Protein AF-A0A8C0AU86-F1 (afdb_monomer)

Mean predicted aligned error: 14.46 Å

Structure (mmCIF, N/CA/C/O backbone):
data_AF-A0A8C0AU86-F1
#
_entry.id   AF-A0A8C0AU86-F1
#
loop_
_atom_site.group_PDB
_atom_site.id
_atom_site.type_symbol
_atom_site.label_atom_id
_atom_site.label_alt_id
_atom_site.label_comp_id
_atom_site.label_asym_id
_atom_site.label_entity_id
_atom_site.label_seq_id
_atom_site.pdbx_PDB_ins_code
_atom_site.Cartn_x
_atom_site.Cartn_y
_atom_site.Cartn_z
_atom_site.occupancy
_atom_site.B_iso_or_equiv
_atom_site.auth_seq_id
_atom_site.auth_comp_id
_atom_site.auth_asym_id
_atom_site.auth_atom_id
_atom_site.pdbx_PDB_model_num
ATOM 1 N N . ARG A 1 1 ? -9.080 44.295 -63.501 1.00 40.88 1 ARG A N 1
ATOM 2 C CA . ARG A 1 1 ? -8.240 43.723 -64.581 1.00 40.88 1 ARG A CA 1
ATOM 3 C C . ARG A 1 1 ? -8.481 42.219 -64.608 1.00 40.88 1 ARG A C 1
ATOM 5 O O . ARG A 1 1 ? -8.099 41.546 -63.663 1.00 40.88 1 ARG A O 1
ATOM 12 N N . ARG A 1 2 ? -9.218 41.733 -65.611 1.00 37.41 2 ARG A N 1
ATOM 13 C CA . ARG A 1 2 ? -9.408 40.299 -65.886 1.00 37.41 2 ARG A CA 1
ATOM 14 C C . ARG A 1 2 ? -8.155 39.73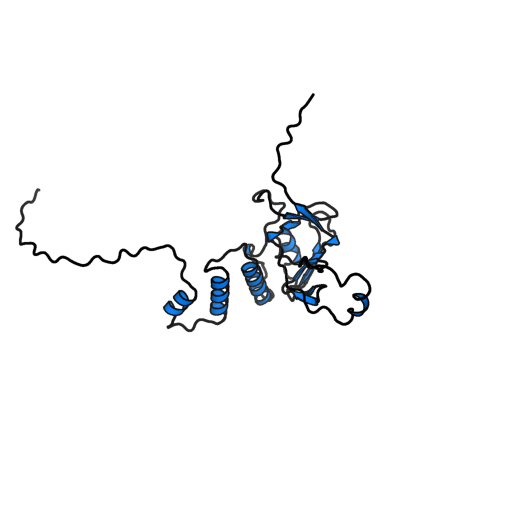9 -66.565 1.00 37.41 2 ARG A C 1
ATOM 16 O O . ARG A 1 2 ? -7.510 40.493 -67.292 1.00 37.41 2 ARG A O 1
ATOM 23 N N . PRO A 1 3 ? -7.901 38.432 -66.431 1.00 32.06 3 PRO A N 1
ATOM 24 C CA . PRO A 1 3 ? -7.335 37.704 -67.556 1.00 32.06 3 PRO A CA 1
ATOM 25 C C . PRO A 1 3 ? -8.075 36.390 -67.857 1.00 32.06 3 PRO A C 1
ATOM 27 O O . PRO A 1 3 ? -8.419 35.613 -66.973 1.00 32.06 3 PRO A O 1
ATOM 30 N N . ALA A 1 4 ? -8.266 36.161 -69.150 1.00 29.03 4 ALA A N 1
ATOM 31 C CA . ALA A 1 4 ? -8.291 34.873 -69.846 1.00 29.03 4 ALA A CA 1
ATOM 32 C C . ALA A 1 4 ? -7.534 35.112 -71.182 1.00 29.03 4 ALA A C 1
ATOM 34 O O . ALA A 1 4 ? -7.427 36.290 -71.547 1.00 29.03 4 ALA A O 1
ATOM 35 N N . PRO A 1 5 ? -7.040 34.107 -71.946 1.00 38.75 5 PRO A N 1
ATOM 36 C CA . PRO A 1 5 ? -7.279 32.661 -71.869 1.00 38.75 5 PRO A CA 1
ATOM 37 C C . PRO A 1 5 ? -6.002 31.773 -71.982 1.00 38.75 5 PRO A C 1
ATOM 39 O O . PRO A 1 5 ? -4.872 32.248 -72.030 1.00 38.75 5 PRO A O 1
ATOM 42 N N . VAL A 1 6 ? -6.233 30.456 -71.997 1.00 37.38 6 VAL A N 1
ATOM 43 C CA . VAL A 1 6 ? -5.303 29.308 -72.124 1.00 37.38 6 VAL A CA 1
ATOM 44 C C . VAL A 1 6 ? -4.705 29.187 -73.553 1.00 37.38 6 VAL A C 1
ATOM 46 O O . VAL A 1 6 ? -5.237 29.808 -74.473 1.00 37.38 6 VAL A O 1
ATOM 49 N N . PRO A 1 7 ? -3.689 28.323 -73.794 1.00 39.16 7 PRO A N 1
ATOM 50 C CA . PRO A 1 7 ? -4.046 27.039 -74.418 1.00 39.16 7 PRO A CA 1
ATOM 51 C C . PRO A 1 7 ? -3.309 25.789 -73.882 1.00 39.16 7 PRO A C 1
ATOM 53 O O . PRO A 1 7 ? -2.088 25.699 -73.825 1.00 39.16 7 PRO A O 1
ATOM 56 N N . ASN A 1 8 ? -4.142 24.823 -73.496 1.00 30.33 8 ASN A N 1
ATOM 57 C CA . ASN A 1 8 ? -4.150 23.391 -73.795 1.00 30.33 8 ASN A CA 1
ATOM 58 C C . ASN A 1 8 ? -2.906 22.756 -74.461 1.00 30.33 8 ASN A C 1
ATOM 60 O O . ASN A 1 8 ? -2.572 23.099 -75.593 1.00 30.33 8 ASN A O 1
ATOM 64 N N . ARG A 1 9 ? -2.366 21.692 -73.842 1.00 33.56 9 ARG A N 1
ATOM 65 C CA . ARG A 1 9 ? -1.933 20.471 -74.551 1.00 33.56 9 ARG A CA 1
ATOM 66 C C . ARG A 1 9 ? -2.029 19.230 -73.650 1.00 33.56 9 ARG A C 1
ATOM 68 O O . ARG A 1 9 ? -1.169 18.965 -72.823 1.00 33.56 9 ARG A O 1
ATOM 75 N N . ASN A 1 10 ? -3.117 18.503 -73.890 1.00 30.09 10 ASN A N 1
ATOM 76 C CA . ASN A 1 10 ? -3.290 17.050 -73.929 1.00 30.09 10 ASN A CA 1
ATOM 77 C C . ASN A 1 10 ? -2.832 16.165 -72.760 1.00 30.09 10 ASN A C 1
ATOM 79 O O . ASN A 1 10 ? -1.660 15.860 -72.555 1.00 30.09 10 ASN A O 1
ATOM 83 N N . CYS A 1 11 ? -3.862 15.587 -72.139 1.00 30.64 11 CYS A N 1
ATOM 84 C CA . CYS A 1 11 ? -3.853 14.288 -71.488 1.00 30.64 11 CYS A CA 1
ATOM 85 C C . CYS A 1 11 ? -3.322 13.182 -72.416 1.00 30.64 11 CYS A C 1
ATOM 87 O O . CYS A 1 11 ? -3.859 12.979 -73.502 1.00 30.64 11 CYS A O 1
ATOM 89 N N . HIS A 1 12 ? -2.403 12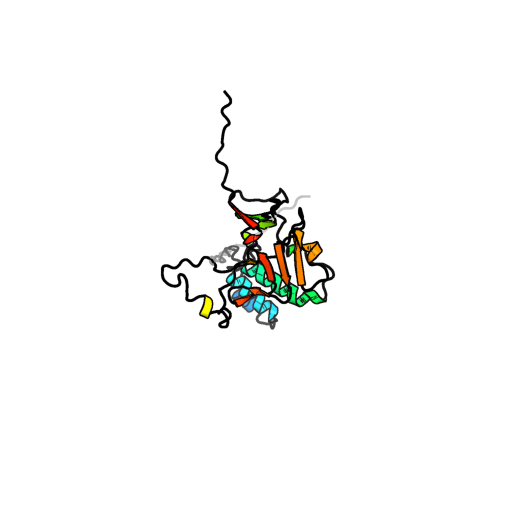.363 -71.904 1.00 31.00 12 HIS A N 1
ATOM 90 C CA . HIS A 1 12 ? -2.420 10.930 -72.176 1.00 31.00 12 HIS A CA 1
ATOM 91 C C . HIS A 1 12 ? -2.406 10.153 -70.858 1.00 31.00 12 HIS A C 1
ATOM 93 O O . HIS A 1 12 ? -1.468 10.184 -70.067 1.00 31.00 12 HIS A O 1
ATOM 99 N N . SER A 1 13 ? -3.524 9.468 -70.664 1.00 37.62 13 SER A N 1
ATOM 100 C CA . SER A 1 13 ? -3.800 8.369 -69.752 1.00 37.62 13 SER A CA 1
ATOM 101 C C . SER A 1 13 ? -2.620 7.424 -69.503 1.00 37.62 13 SER A C 1
ATOM 103 O O . SER A 1 13 ? -2.156 6.757 -70.429 1.00 37.62 13 SER A O 1
ATOM 105 N N . ARG A 1 14 ? -2.265 7.218 -68.229 1.00 32.59 14 ARG A N 1
ATOM 106 C CA . ARG A 1 14 ? -1.827 5.901 -67.743 1.00 32.59 14 ARG A CA 1
ATOM 107 C C . ARG A 1 14 ? -2.516 5.568 -66.423 1.00 32.59 14 ARG A C 1
ATOM 109 O O . ARG A 1 14 ? -2.269 6.164 -65.382 1.00 32.59 14 ARG A O 1
ATOM 116 N N . HIS A 1 15 ? -3.426 4.609 -66.534 1.00 36.56 15 HIS A N 1
ATOM 117 C CA . HIS A 1 15 ? -4.039 3.864 -65.447 1.00 36.56 15 HIS A CA 1
ATOM 118 C C . HIS A 1 15 ? -3.001 3.045 -64.661 1.00 36.56 15 HIS A C 1
ATOM 120 O O . HIS A 1 15 ? -2.018 2.581 -65.235 1.00 36.56 15 HIS A O 1
ATOM 126 N N . ARG A 1 16 ? -3.375 2.739 -63.406 1.00 35.75 16 ARG A N 1
ATOM 127 C CA . ARG A 1 16 ? -2.763 1.802 -62.437 1.00 35.75 16 ARG A CA 1
ATOM 128 C C . ARG A 1 16 ? -1.510 2.380 -61.761 1.00 35.75 16 ARG A C 1
ATOM 130 O O . ARG A 1 16 ? -0.557 2.742 -62.421 1.00 35.75 16 ARG A O 1
ATOM 137 N N . GLN A 1 17 ? -1.416 2.481 -60.441 1.00 33.88 17 GLN A N 1
ATOM 138 C CA . GLN A 1 17 ? -1.892 1.570 -59.404 1.00 33.88 17 GLN A CA 1
ATOM 139 C C . GLN A 1 17 ? -2.309 2.380 -58.169 1.00 33.88 17 GLN A C 1
ATOM 141 O O . GLN A 1 17 ? -1.696 3.396 -57.843 1.00 33.88 17 GLN A O 1
ATOM 146 N N . GLY A 1 18 ? -3.373 1.939 -57.497 1.00 30.47 18 GLY A N 1
ATOM 147 C CA . GLY A 1 18 ? -3.795 2.523 -56.232 1.00 30.47 18 GLY A CA 1
ATOM 148 C C . GLY A 1 18 ? -2.649 2.468 -55.228 1.00 30.47 18 GLY A C 1
ATOM 149 O O . GLY A 1 18 ? -2.123 1.394 -54.943 1.00 30.47 18 GLY A O 1
ATOM 150 N N . ARG A 1 19 ? -2.270 3.627 -54.681 1.00 29.55 19 ARG A N 1
ATOM 151 C CA . ARG A 1 19 ? -1.489 3.670 -53.444 1.00 29.55 19 ARG A CA 1
ATOM 152 C C . ARG A 1 19 ? -2.246 2.837 -52.407 1.00 29.55 19 ARG A C 1
ATOM 154 O O . ARG A 1 19 ? -3.456 3.053 -52.266 1.00 29.55 19 ARG A O 1
ATOM 161 N N . PRO A 1 20 ? -1.593 1.917 -51.678 1.00 33.94 20 PRO A N 1
ATOM 162 C CA . PRO A 1 20 ? -2.244 1.289 -50.549 1.00 33.94 20 PRO A CA 1
ATOM 163 C C . PRO A 1 20 ? -2.614 2.424 -49.602 1.00 33.94 20 PRO A C 1
ATOM 165 O O . PRO A 1 20 ? -1.768 3.181 -49.125 1.00 33.94 20 PRO A O 1
ATOM 168 N N . ARG A 1 21 ? -3.918 2.606 -49.415 1.00 33.88 21 ARG A N 1
ATOM 169 C CA . ARG A 1 21 ? -4.465 3.488 -48.399 1.00 33.88 21 ARG A CA 1
ATOM 170 C C . ARG A 1 21 ? -3.940 2.909 -47.091 1.00 33.88 21 ARG A C 1
ATOM 172 O O . ARG A 1 21 ? -4.436 1.871 -46.659 1.00 33.88 21 ARG A O 1
ATOM 179 N N . CYS A 1 22 ? -2.894 3.507 -46.518 1.00 33.09 22 CYS A N 1
ATOM 180 C CA . CYS A 1 22 ? -2.415 3.139 -45.196 1.00 33.09 22 CYS A CA 1
ATOM 181 C C . CYS A 1 22 ? -3.605 3.307 -44.253 1.00 33.09 22 CYS A C 1
ATOM 183 O O . CYS A 1 22 ? -3.948 4.428 -43.865 1.00 33.09 22 CYS A O 1
ATOM 185 N N . ARG A 1 23 ? -4.276 2.195 -43.931 1.00 37.97 23 ARG A N 1
ATOM 186 C CA . ARG A 1 23 ? -5.098 2.092 -42.735 1.00 37.97 23 ARG A CA 1
ATOM 187 C C . ARG A 1 23 ? -4.116 2.327 -41.600 1.00 37.97 23 ARG A C 1
ATOM 189 O O . ARG A 1 23 ? -3.464 1.396 -41.145 1.00 37.97 23 ARG A O 1
ATOM 196 N N . HIS A 1 24 ? -3.984 3.579 -41.183 1.00 41.59 24 HIS A N 1
ATOM 197 C CA . HIS A 1 24 ? -3.455 3.909 -39.874 1.00 41.59 24 HIS A CA 1
ATOM 198 C C . HIS A 1 24 ? -4.503 3.404 -38.882 1.00 41.59 24 HIS A C 1
ATOM 200 O O . HIS A 1 24 ? -5.331 4.154 -38.376 1.00 41.59 24 HIS A O 1
ATOM 206 N N . GLY A 1 25 ? -4.542 2.085 -38.687 1.00 43.53 25 GLY A N 1
ATOM 207 C CA . GLY A 1 25 ? -5.008 1.563 -37.423 1.00 43.53 25 GLY A CA 1
ATOM 208 C C . GLY A 1 25 ? -4.079 2.170 -36.385 1.00 43.53 25 GLY A C 1
ATOM 209 O O . GLY A 1 25 ? -2.861 2.109 -36.551 1.00 43.53 25 GLY A O 1
ATOM 210 N N . ASN A 1 26 ? -4.642 2.795 -35.356 1.00 53.91 26 ASN A N 1
ATOM 211 C CA . ASN A 1 26 ? -3.910 3.259 -34.177 1.00 53.91 26 ASN A CA 1
ATOM 212 C C . ASN A 1 26 ? -3.386 2.057 -33.365 1.00 53.91 26 ASN A C 1
ATOM 214 O O . ASN A 1 26 ? -3.637 1.925 -32.170 1.00 53.91 26 ASN A O 1
ATOM 218 N N . THR A 1 27 ? -2.703 1.126 -34.023 1.00 65.50 27 THR A N 1
ATOM 219 C CA . THR A 1 27 ? -2.001 0.018 -33.396 1.00 65.50 27 THR A CA 1
ATOM 220 C C . THR A 1 27 ? -0.756 0.600 -32.764 1.00 65.50 27 THR A C 1
ATOM 222 O O . THR A 1 27 ? 0.133 1.103 -33.452 1.00 65.50 27 THR A O 1
ATOM 225 N N . ARG A 1 28 ? -0.732 0.581 -31.432 1.00 80.88 28 ARG A N 1
ATOM 226 C CA . ARG A 1 28 ? 0.443 0.969 -30.659 1.00 80.88 28 ARG A CA 1
ATOM 227 C C . ARG A 1 28 ? 1.625 0.093 -31.107 1.00 80.88 28 ARG A C 1
ATOM 229 O O . ARG A 1 28 ? 1.426 -1.109 -31.299 1.00 80.88 28 ARG A O 1
ATOM 236 N N . PRO A 1 29 ? 2.814 0.672 -31.337 1.00 81.75 29 PRO A N 1
ATOM 237 C CA . PRO A 1 29 ? 3.949 -0.079 -31.858 1.00 81.75 29 PRO A CA 1
ATOM 238 C C . PRO A 1 29 ? 4.389 -1.138 -30.844 1.00 81.75 29 PRO A C 1
ATOM 240 O O . PRO A 1 29 ? 4.446 -0.862 -29.650 1.00 81.75 29 PRO A O 1
ATOM 243 N N . SER A 1 30 ? 4.706 -2.346 -31.310 1.00 85.25 30 SER A N 1
ATOM 244 C CA . SER A 1 30 ? 5.250 -3.396 -30.446 1.00 85.25 30 SER A CA 1
ATOM 245 C C . SER A 1 30 ? 6.685 -3.078 -30.017 1.00 85.25 30 SER A C 1
ATOM 247 O O . SER A 1 30 ? 7.389 -2.316 -30.686 1.00 85.25 30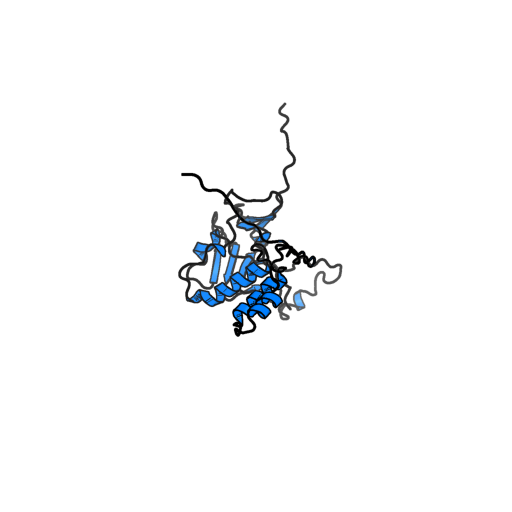 SER A O 1
ATOM 249 N N . ALA A 1 31 ? 7.158 -3.703 -28.935 1.00 81.38 31 ALA A N 1
ATOM 250 C CA . ALA A 1 31 ? 8.546 -3.564 -28.489 1.00 81.38 31 ALA A CA 1
ATOM 251 C C . ALA A 1 31 ? 9.551 -3.899 -29.608 1.00 81.38 31 ALA A C 1
ATOM 253 O O . ALA A 1 31 ? 10.520 -3.169 -29.809 1.00 81.38 31 ALA A O 1
ATOM 254 N N . ALA A 1 32 ? 9.272 -4.940 -30.400 1.00 80.94 32 ALA A N 1
ATOM 255 C CA . ALA A 1 32 ? 10.090 -5.323 -31.548 1.00 80.94 32 ALA A CA 1
ATOM 256 C C . ALA A 1 32 ? 10.117 -4.249 -32.650 1.00 80.94 32 ALA A C 1
ATOM 258 O O . ALA A 1 32 ? 11.169 -3.998 -33.231 1.00 80.94 32 ALA A O 1
ATOM 259 N N . ALA A 1 33 ? 8.990 -3.576 -32.913 1.00 81.94 33 ALA A N 1
ATOM 260 C CA . ALA A 1 33 ? 8.937 -2.481 -33.881 1.00 81.94 33 ALA A CA 1
ATOM 261 C C . ALA A 1 33 ? 9.748 -1.261 -33.410 1.00 81.94 33 ALA A C 1
ATOM 263 O O . ALA A 1 33 ? 10.447 -0.641 -34.210 1.00 81.94 33 ALA A O 1
ATOM 264 N N . ILE A 1 34 ? 9.700 -0.951 -32.110 1.00 81.12 34 ILE A N 1
ATOM 265 C CA . ILE A 1 34 ? 10.483 0.137 -31.505 1.00 81.12 34 ILE A CA 1
ATOM 266 C C . ILE A 1 34 ? 11.982 -0.176 -31.583 1.00 81.12 34 ILE A C 1
ATOM 268 O O . ILE A 1 34 ? 12.761 0.668 -32.018 1.00 81.12 34 ILE A O 1
ATOM 272 N N . LEU A 1 35 ? 12.388 -1.397 -31.218 1.00 80.50 35 LEU A N 1
ATOM 273 C CA . LEU A 1 35 ? 13.785 -1.835 -31.308 1.00 80.50 35 LEU A CA 1
ATOM 274 C C . LEU A 1 35 ? 14.284 -1.892 -32.754 1.00 80.50 35 LEU A C 1
ATOM 276 O O . LEU A 1 35 ? 15.411 -1.492 -33.016 1.00 80.50 35 LEU A O 1
ATOM 280 N N . GLY A 1 36 ? 13.446 -2.332 -33.696 1.00 79.38 36 GLY A N 1
ATOM 281 C CA . GLY A 1 36 ? 13.776 -2.348 -35.121 1.00 79.38 36 GLY A CA 1
ATOM 282 C C . GLY A 1 36 ? 13.997 -0.946 -35.693 1.00 79.38 36 GLY A C 1
ATOM 283 O O . GLY A 1 36 ? 14.940 -0.733 -36.449 1.00 79.38 36 GLY A O 1
ATOM 284 N N . ALA A 1 37 ? 13.186 0.035 -35.283 1.00 78.50 37 ALA A N 1
ATOM 285 C CA . ALA A 1 37 ? 13.392 1.439 -35.648 1.00 78.50 37 ALA A CA 1
ATOM 286 C C . ALA A 1 37 ? 14.644 2.042 -34.985 1.00 78.50 37 ALA A C 1
ATOM 288 O O . ALA A 1 37 ? 15.301 2.905 -35.563 1.00 78.50 37 ALA A O 1
ATOM 289 N N . ALA A 1 38 ? 14.993 1.563 -33.790 1.00 72.56 38 ALA A N 1
ATOM 290 C CA . ALA A 1 38 ? 16.179 1.963 -33.045 1.00 72.56 38 ALA A CA 1
ATOM 291 C C . ALA A 1 38 ? 17.399 1.060 -33.306 1.00 72.56 38 ALA A C 1
ATOM 293 O O . ALA A 1 38 ? 18.359 1.142 -32.552 1.00 72.56 38 ALA A O 1
ATOM 294 N N . ALA A 1 39 ? 17.408 0.228 -34.357 1.00 66.31 39 ALA A N 1
ATOM 295 C CA . ALA A 1 39 ? 18.449 -0.785 -34.589 1.00 66.31 39 ALA A CA 1
ATOM 296 C C . ALA A 1 39 ? 19.878 -0.215 -34.712 1.00 66.31 39 ALA A C 1
ATOM 298 O O . ALA A 1 39 ? 20.854 -0.934 -34.517 1.00 66.31 39 ALA A O 1
ATOM 299 N N . VAL A 1 40 ? 20.000 1.080 -35.013 1.00 64.25 40 VAL A N 1
ATOM 300 C CA . VAL A 1 40 ? 21.278 1.805 -35.118 1.00 64.25 40 VAL A CA 1
ATOM 301 C C . VAL A 1 40 ? 21.743 2.365 -33.758 1.00 64.25 40 VAL A C 1
ATOM 303 O O . VAL A 1 40 ? 22.888 2.779 -33.610 1.00 64.25 40 VAL A O 1
ATOM 306 N N . LEU A 1 41 ? 20.876 2.365 -32.742 1.00 69.94 41 LEU A N 1
ATOM 307 C CA . LEU A 1 41 ? 21.144 2.871 -31.400 1.00 69.94 41 LEU A CA 1
ATOM 308 C C . LEU A 1 41 ? 21.214 1.697 -30.421 1.00 69.94 41 LEU A C 1
ATOM 310 O O . LEU A 1 41 ? 20.241 0.974 -30.219 1.00 69.94 41 LEU A O 1
ATOM 314 N N . ALA A 1 42 ? 22.364 1.517 -29.773 1.00 77.75 42 ALA A N 1
ATOM 315 C CA . ALA A 1 42 ? 22.503 0.545 -28.697 1.00 77.75 42 ALA A CA 1
ATOM 316 C C . ALA A 1 42 ? 21.607 0.957 -27.517 1.00 77.75 42 ALA A C 1
ATOM 318 O O . ALA A 1 42 ? 21.939 1.833 -26.719 1.00 77.75 42 ALA A O 1
ATOM 319 N N . VAL A 1 43 ? 20.429 0.344 -27.436 1.00 83.31 43 VAL A N 1
ATOM 320 C CA . VAL A 1 43 ? 19.437 0.626 -26.402 1.00 83.31 43 VAL A CA 1
ATOM 321 C C . VAL A 1 43 ? 19.990 0.242 -25.032 1.00 83.31 43 VAL A C 1
ATOM 323 O O . VAL A 1 43 ? 20.380 -0.908 -24.817 1.00 83.31 43 VAL A O 1
ATOM 326 N N . ASN A 1 44 ? 19.981 1.189 -24.088 1.00 86.12 44 ASN A N 1
ATOM 327 C CA . ASN A 1 44 ? 20.472 0.944 -22.734 1.00 86.12 44 ASN A CA 1
ATOM 328 C C . ASN A 1 44 ? 19.644 -0.150 -22.013 1.00 86.12 44 ASN A C 1
ATOM 330 O O . ASN A 1 44 ? 18.441 -0.279 -22.269 1.00 86.12 44 ASN A O 1
ATOM 334 N N . PRO A 1 45 ? 20.244 -0.924 -21.087 1.00 84.56 45 PRO A N 1
ATOM 335 C CA . PRO A 1 45 ? 19.561 -2.033 -20.411 1.00 84.56 45 PRO A CA 1
ATOM 336 C C . PRO A 1 45 ? 18.267 -1.634 -19.686 1.00 84.56 45 PRO A C 1
ATOM 338 O O . PRO A 1 45 ? 17.304 -2.401 -19.679 1.00 84.56 45 PRO A O 1
ATOM 341 N N . GLY A 1 46 ? 18.212 -0.421 -19.122 1.00 83.88 46 GLY A N 1
ATOM 342 C CA . GLY A 1 46 ? 17.017 0.100 -18.454 1.00 83.88 46 GLY A CA 1
ATOM 343 C C . GLY A 1 46 ? 15.835 0.239 -19.414 1.00 83.88 46 GLY A C 1
ATOM 344 O O . GLY A 1 46 ? 14.732 -0.219 -19.117 1.00 83.88 46 GLY A O 1
ATOM 345 N N . PHE A 1 47 ? 16.077 0.784 -20.606 1.00 86.12 47 PHE A N 1
ATOM 346 C CA . PHE A 1 47 ? 15.060 0.905 -21.648 1.00 86.12 47 PHE A CA 1
ATOM 347 C C . PHE A 1 47 ? 14.636 -0.462 -22.204 1.00 86.12 47 PHE A C 1
ATOM 349 O O . PHE A 1 47 ? 13.453 -0.682 -22.453 1.00 86.12 47 PHE A O 1
ATOM 356 N N . GLN A 1 48 ? 15.552 -1.430 -22.320 1.00 84.44 48 GLN A N 1
ATOM 357 C CA . GLN A 1 48 ? 15.177 -2.809 -22.670 1.00 84.44 48 GLN A CA 1
ATOM 358 C C . GLN A 1 48 ? 14.234 -3.424 -21.622 1.00 84.44 48 GLN A C 1
ATOM 360 O O . GLN A 1 48 ? 13.261 -4.090 -21.977 1.00 84.44 48 GLN A O 1
ATOM 365 N N . GLY A 1 49 ? 14.486 -3.179 -20.332 1.00 84.31 49 GLY A N 1
ATOM 366 C CA . GLY A 1 49 ? 13.589 -3.584 -19.247 1.00 84.31 49 GLY A CA 1
ATOM 367 C C . GLY A 1 49 ? 12.207 -2.929 -19.351 1.00 84.31 49 GLY A C 1
ATOM 368 O O . GLY A 1 49 ? 11.189 -3.611 -19.229 1.00 84.31 49 GLY A O 1
ATOM 369 N N . GLN A 1 50 ? 12.165 -1.629 -19.657 1.00 88.94 50 GLN A N 1
ATOM 370 C CA . GLN A 1 50 ? 10.917 -0.892 -19.886 1.00 88.94 50 GLN A CA 1
ATOM 371 C C . GLN A 1 50 ? 10.109 -1.467 -21.055 1.00 88.94 50 GLN A C 1
ATOM 373 O O . GLN A 1 50 ? 8.894 -1.610 -20.941 1.00 88.94 50 GLN A O 1
ATOM 378 N N . LEU A 1 51 ? 10.766 -1.848 -22.153 1.00 88.75 51 LEU A N 1
ATOM 379 C CA . LEU A 1 51 ? 10.101 -2.453 -23.308 1.00 88.75 51 LEU A CA 1
ATOM 380 C C . LEU A 1 51 ? 9.500 -3.826 -22.992 1.00 88.75 51 LEU A C 1
ATOM 382 O O . LEU A 1 51 ? 8.371 -4.091 -23.397 1.00 88.75 51 LEU A O 1
ATOM 386 N N . LYS A 1 52 ? 10.200 -4.668 -22.220 1.00 87.50 52 LYS A N 1
ATOM 387 C CA . LYS A 1 52 ? 9.651 -5.955 -21.752 1.00 87.50 52 LYS A CA 1
ATOM 388 C C . LYS A 1 52 ? 8.405 -5.753 -20.890 1.00 87.50 52 LYS A C 1
ATOM 390 O O . LYS A 1 52 ? 7.422 -6.470 -21.047 1.00 87.50 52 LYS A O 1
ATOM 395 N N . LEU A 1 53 ? 8.427 -4.759 -19.999 1.00 86.56 53 LEU A N 1
ATOM 396 C CA . LEU A 1 53 ? 7.267 -4.408 -19.180 1.00 86.56 53 LEU A CA 1
ATOM 397 C C . LEU A 1 53 ? 6.104 -3.892 -20.042 1.00 86.56 53 LEU A C 1
ATOM 399 O O . LEU A 1 53 ? 4.961 -4.290 -19.838 1.00 86.56 53 LEU A O 1
ATOM 403 N N . TYR A 1 54 ? 6.391 -3.031 -21.018 1.00 87.38 54 TYR A N 1
ATOM 404 C CA . TYR A 1 54 ? 5.405 -2.499 -21.959 1.00 87.38 54 TYR A CA 1
ATOM 405 C C . TYR A 1 54 ? 4.746 -3.600 -22.800 1.00 87.38 54 TYR A C 1
ATOM 407 O O . TYR A 1 54 ? 3.527 -3.603 -22.973 1.00 87.38 54 TYR A O 1
ATOM 415 N N . GLU A 1 55 ? 5.530 -4.566 -23.276 1.00 88.50 55 GLU A N 1
ATOM 416 C CA . GLU A 1 55 ? 5.032 -5.738 -23.995 1.00 88.50 55 GLU A CA 1
ATOM 417 C C . GLU A 1 55 ? 4.171 -6.634 -23.095 1.00 88.50 55 GLU A C 1
ATOM 419 O O . GLU A 1 55 ? 3.062 -6.997 -23.484 1.00 88.50 55 GLU A O 1
ATOM 424 N N . ALA A 1 56 ? 4.611 -6.898 -21.859 1.00 85.94 56 ALA A N 1
ATOM 425 C CA . ALA A 1 56 ? 3.845 -7.667 -20.874 1.00 85.94 56 ALA A CA 1
ATOM 426 C C . ALA A 1 56 ? 2.492 -7.021 -20.514 1.00 85.94 56 ALA A C 1
ATOM 428 O O . ALA A 1 56 ? 1.561 -7.717 -20.116 1.00 85.94 56 ALA A O 1
ATOM 429 N N . MET A 1 57 ? 2.364 -5.701 -20.678 1.00 87.06 57 MET A N 1
ATOM 430 C CA . MET A 1 57 ? 1.112 -4.956 -20.500 1.00 87.06 57 MET A CA 1
ATOM 431 C C . MET A 1 57 ? 0.301 -4.798 -21.799 1.00 87.06 57 MET A C 1
ATOM 433 O O . MET A 1 57 ? -0.629 -3.996 -21.856 1.00 87.06 57 MET A O 1
ATOM 437 N N . GLY A 1 58 ? 0.635 -5.541 -22.859 1.00 86.19 58 GLY A N 1
ATOM 438 C CA . GLY A 1 58 ? -0.105 -5.514 -24.122 1.00 86.19 58 GLY A CA 1
ATOM 439 C C . GLY A 1 58 ? 0.166 -4.264 -24.960 1.00 86.19 58 GLY A C 1
ATOM 440 O O . GLY A 1 58 ? -0.741 -3.737 -25.602 1.00 86.19 58 GLY A O 1
ATOM 441 N N . CYS A 1 59 ? 1.407 -3.767 -24.944 1.00 87.00 59 CYS A N 1
ATOM 442 C CA . CYS A 1 59 ? 1.815 -2.538 -25.633 1.00 87.00 59 CYS A CA 1
ATOM 443 C C . CYS A 1 59 ? 1.007 -1.311 -25.166 1.00 87.00 59 CYS A C 1
ATOM 445 O O . CYS A 1 59 ? 0.637 -0.413 -25.931 1.00 87.00 59 CYS A O 1
ATOM 447 N N . ALA A 1 60 ? 0.724 -1.261 -23.868 1.00 86.00 60 ALA A N 1
ATOM 448 C CA . ALA A 1 60 ? 0.017 -0.181 -23.207 1.00 86.00 60 ALA A CA 1
ATOM 449 C C . ALA A 1 60 ? 0.632 0.076 -21.834 1.00 86.00 60 ALA A C 1
ATOM 451 O O . ALA A 1 60 ? 1.012 -0.859 -21.145 1.00 86.00 60 ALA A O 1
ATOM 452 N N . VAL A 1 61 ? 0.712 1.340 -21.419 1.00 85.94 61 VAL A N 1
ATOM 453 C CA . VAL A 1 61 ? 1.058 1.671 -20.033 1.00 85.94 61 VAL A CA 1
ATOM 454 C C . VAL A 1 61 ? -0.240 1.878 -19.273 1.00 85.94 61 VAL A C 1
ATOM 456 O O . VAL A 1 61 ? -0.893 2.908 -19.423 1.00 85.94 61 VAL A O 1
ATOM 459 N N . ASP A 1 62 ? -0.627 0.866 -18.506 1.00 83.62 62 ASP A N 1
ATOM 460 C CA . ASP A 1 62 ? -1.751 0.936 -17.580 1.00 83.62 62 ASP A CA 1
ATOM 461 C C . ASP A 1 62 ? -1.227 1.241 -16.172 1.00 83.62 62 ASP A C 1
ATOM 463 O O . ASP A 1 62 ? -0.516 0.435 -15.570 1.00 83.62 62 ASP A O 1
ATOM 467 N N . SER A 1 63 ? -1.583 2.412 -15.642 1.00 82.44 63 SER A N 1
ATOM 468 C CA . SER A 1 63 ? -1.182 2.842 -14.300 1.00 82.44 63 SER A CA 1
ATOM 469 C C . SER A 1 63 ? -1.849 2.035 -13.184 1.00 82.44 63 SER A C 1
ATOM 471 O O . SER A 1 63 ? -1.334 1.995 -12.067 1.00 82.44 63 SER A O 1
ATOM 473 N N . SER A 1 64 ? -2.965 1.360 -13.471 1.00 83.81 64 SER A N 1
ATOM 474 C CA . SER A 1 64 ? -3.655 0.500 -12.509 1.00 83.81 64 SER A CA 1
ATOM 475 C C . SER A 1 64 ? -3.023 -0.893 -12.394 1.00 83.81 64 SER A C 1
ATOM 477 O O . SER A 1 64 ? -3.231 -1.583 -11.393 1.00 83.81 64 SER A O 1
ATOM 479 N N . SER A 1 65 ? -2.186 -1.280 -13.364 1.00 87.31 65 SER A N 1
ATOM 480 C CA . SER A 1 65 ? -1.534 -2.586 -13.409 1.00 87.31 65 SER A CA 1
ATOM 481 C C . SER A 1 65 ? -0.570 -2.795 -12.242 1.00 87.31 65 SER A C 1
ATOM 483 O O . SER A 1 65 ? 0.357 -2.015 -12.005 1.00 87.31 65 SER A O 1
ATOM 485 N N . ALA A 1 66 ? -0.713 -3.932 -11.560 1.00 87.06 66 ALA A N 1
ATOM 486 C CA . ALA A 1 66 ? 0.190 -4.331 -10.486 1.00 87.06 66 ALA A CA 1
ATOM 487 C C . ALA A 1 66 ? 1.648 -4.494 -10.963 1.00 87.06 66 ALA A C 1
ATOM 489 O O . ALA A 1 66 ? 2.574 -4.345 -10.166 1.00 87.06 66 ALA A O 1
ATOM 490 N N . PHE A 1 67 ? 1.884 -4.804 -12.245 1.00 85.62 67 PHE A N 1
ATOM 491 C CA . PHE A 1 67 ? 3.240 -4.874 -12.802 1.00 85.62 67 PHE A CA 1
ATOM 492 C C . PHE A 1 67 ? 3.885 -3.488 -12.875 1.00 85.62 67 PHE A C 1
ATOM 494 O O . PHE A 1 67 ? 5.021 -3.316 -12.434 1.00 85.62 67 PHE A O 1
ATOM 501 N N . TYR A 1 68 ? 3.140 -2.492 -13.361 1.00 88.31 68 TYR A N 1
ATOM 502 C CA . TYR A 1 68 ? 3.626 -1.120 -13.469 1.00 88.31 68 TYR A CA 1
ATOM 503 C C . TYR A 1 68 ? 3.877 -0.488 -12.099 1.00 88.31 68 TYR A C 1
ATOM 505 O O . TYR A 1 68 ? 4.922 0.128 -11.889 1.00 88.31 68 TYR A O 1
ATOM 513 N N . LYS A 1 69 ? 2.969 -0.708 -11.140 1.00 91.06 69 LYS A N 1
ATOM 514 C CA . LYS A 1 69 ? 3.126 -0.249 -9.752 1.00 91.06 69 LYS A CA 1
ATOM 515 C C . LYS A 1 69 ? 4.407 -0.782 -9.119 1.00 91.06 69 LYS A C 1
ATOM 517 O O . LYS A 1 69 ? 5.209 -0.003 -8.613 1.00 91.06 69 LYS A O 1
ATOM 522 N N . ARG A 1 70 ? 4.651 -2.097 -9.212 1.00 88.94 70 ARG A N 1
ATOM 523 C CA . ARG A 1 70 ? 5.890 -2.711 -8.699 1.00 88.94 70 ARG A CA 1
ATOM 524 C C . ARG A 1 70 ? 7.133 -2.127 -9.365 1.00 88.94 70 ARG A C 1
ATOM 526 O O . ARG A 1 70 ? 8.067 -1.762 -8.662 1.00 88.94 70 ARG A O 1
ATOM 533 N N . TYR A 1 71 ? 7.123 -1.991 -10.691 1.00 88.06 71 TYR A N 1
ATOM 534 C CA . TYR A 1 71 ? 8.237 -1.396 -11.430 1.00 88.06 71 TYR A CA 1
ATOM 535 C C . TYR A 1 71 ? 8.535 0.038 -10.971 1.00 88.06 71 TYR A C 1
ATOM 537 O O . TYR A 1 71 ? 9.677 0.370 -10.665 1.00 88.06 71 TYR A O 1
ATOM 545 N N . ARG A 1 72 ? 7.507 0.888 -10.871 1.00 88.44 72 ARG A N 1
ATOM 546 C CA . ARG A 1 72 ? 7.659 2.278 -10.421 1.00 88.44 72 ARG A CA 1
ATOM 547 C C . ARG A 1 72 ? 8.191 2.368 -8.997 1.00 88.44 72 ARG A C 1
ATOM 549 O O . ARG A 1 72 ? 9.047 3.206 -8.741 1.00 88.44 72 ARG A O 1
ATOM 556 N N . LEU A 1 73 ? 7.721 1.505 -8.100 1.00 88.12 73 LEU A N 1
ATOM 557 C CA . LEU A 1 73 ? 8.210 1.449 -6.724 1.00 88.12 73 LEU A CA 1
ATOM 558 C C . LEU A 1 73 ? 9.669 0.999 -6.644 1.00 88.12 73 LEU A C 1
ATOM 560 O O . LEU A 1 73 ? 10.449 1.611 -5.922 1.00 88.12 73 LEU A O 1
ATOM 564 N N . GLN A 1 74 ? 10.059 -0.005 -7.429 1.00 86.12 74 GLN A N 1
ATOM 565 C CA . GLN A 1 74 ? 11.448 -0.453 -7.503 1.00 86.12 74 GLN A CA 1
ATOM 566 C C . GLN A 1 74 ? 12.380 0.664 -7.995 1.00 86.12 74 GLN A C 1
ATOM 568 O O . GLN A 1 74 ? 13.403 0.932 -7.370 1.00 86.12 74 GLN A O 1
ATOM 573 N N . MET A 1 75 ? 11.988 1.370 -9.060 1.00 82.38 75 MET A N 1
ATOM 574 C CA . MET A 1 75 ? 12.749 2.508 -9.588 1.00 82.38 75 MET A CA 1
ATOM 575 C C . MET A 1 75 ? 12.938 3.632 -8.557 1.00 82.38 75 MET A C 1
ATOM 577 O O . MET A 1 75 ? 13.919 4.370 -8.625 1.00 82.38 75 MET A O 1
ATOM 581 N N . LEU A 1 76 ? 12.003 3.798 -7.616 1.00 79.94 76 LEU A N 1
ATOM 582 C CA . LEU A 1 76 ? 12.141 4.778 -6.537 1.00 79.94 76 LEU A CA 1
ATOM 583 C C . LEU A 1 76 ? 13.088 4.303 -5.455 1.00 79.94 76 LEU A C 1
ATOM 585 O O . LEU A 1 76 ? 13.895 5.105 -5.013 1.00 79.94 76 LEU A O 1
ATOM 589 N N . THR A 1 77 ? 13.024 3.031 -5.056 1.00 80.75 77 THR A N 1
ATOM 590 C CA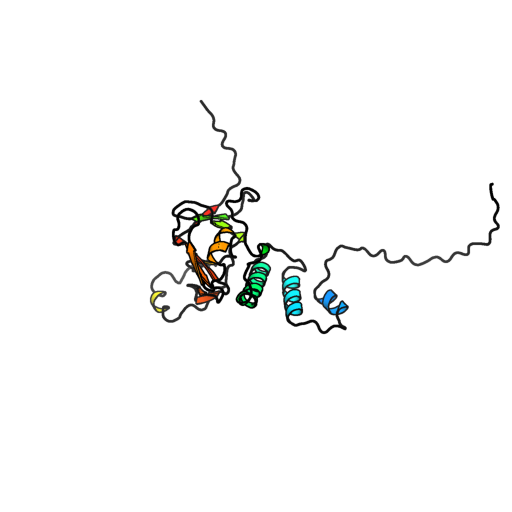 . THR A 1 77 ? 13.966 2.463 -4.083 1.00 80.75 77 THR A CA 1
ATOM 591 C C . THR A 1 77 ? 15.417 2.689 -4.517 1.00 80.75 77 THR A C 1
ATOM 593 O O . THR A 1 77 ? 16.256 3.023 -3.686 1.00 80.75 77 THR A O 1
ATOM 596 N N . GLU A 1 78 ? 15.706 2.568 -5.815 1.00 76.88 78 GLU A N 1
ATOM 597 C CA . GLU A 1 78 ? 17.044 2.796 -6.378 1.00 76.88 78 GLU A CA 1
ATOM 598 C C . GLU A 1 78 ? 17.482 4.273 -6.326 1.00 76.88 78 GLU A C 1
ATOM 600 O O . GLU A 1 78 ? 18.666 4.554 -6.171 1.00 76.88 78 GLU A O 1
ATOM 605 N N . ARG A 1 79 ? 16.536 5.218 -6.409 1.00 72.19 79 ARG A N 1
ATOM 606 C CA . ARG A 1 79 ? 16.784 6.677 -6.405 1.00 72.19 79 ARG A CA 1
ATOM 607 C C . ARG A 1 79 ? 16.577 7.337 -5.039 1.00 72.19 79 ARG A C 1
ATOM 609 O O . ARG A 1 79 ? 16.882 8.513 -4.866 1.00 72.19 79 ARG A O 1
ATOM 616 N N . TYR A 1 80 ? 16.057 6.591 -4.070 1.00 68.25 80 TYR A N 1
ATOM 617 C CA . TYR A 1 80 ? 15.664 7.083 -2.754 1.00 68.25 80 TYR A CA 1
ATOM 618 C C . TYR A 1 80 ? 16.766 7.788 -1.944 1.00 68.25 80 TYR A C 1
ATOM 620 O O . TYR A 1 80 ? 16.422 8.736 -1.242 1.00 68.25 80 TYR A O 1
ATOM 628 N N . PRO A 1 81 ? 18.069 7.431 -2.040 1.00 60.66 81 PRO A N 1
ATOM 629 C CA . PRO A 1 81 ? 19.117 8.152 -1.311 1.00 60.66 81 PRO A CA 1
ATOM 630 C C . PRO A 1 81 ? 19.194 9.653 -1.644 1.00 60.66 81 PRO A C 1
ATOM 632 O O . PRO A 1 81 ? 19.774 10.413 -0.876 1.00 60.66 81 PRO A O 1
ATOM 635 N N . GLU A 1 82 ? 18.616 10.078 -2.771 1.00 59.81 82 GLU A N 1
ATOM 636 C CA . GLU A 1 82 ? 18.700 11.443 -3.302 1.00 59.81 82 GLU A CA 1
ATOM 637 C C . GLU A 1 82 ? 17.388 12.238 -3.158 1.00 59.81 82 GLU A C 1
ATOM 639 O O . GLU A 1 82 ? 17.353 13.438 -3.435 1.00 59.81 82 GLU A O 1
ATOM 644 N N . LEU A 1 83 ? 16.288 11.595 -2.749 1.00 57.25 83 LEU A N 1
ATOM 645 C CA . LEU A 1 83 ? 14.957 12.204 -2.773 1.00 57.25 83 LEU A CA 1
ATOM 646 C C . LEU A 1 83 ? 14.661 12.947 -1.461 1.00 57.25 83 LEU A C 1
ATOM 648 O O . LEU A 1 83 ? 14.289 12.345 -0.457 1.00 57.25 83 LEU A O 1
ATOM 652 N N . GLN A 1 84 ? 14.771 14.281 -1.499 1.00 63.53 84 GLN A N 1
ATOM 653 C CA . GLN A 1 84 ? 14.158 15.170 -0.495 1.00 63.53 84 GLN A CA 1
ATOM 654 C C . GLN A 1 84 ? 12.623 15.214 -0.623 1.00 63.53 84 GLN A C 1
ATOM 656 O O . GLN A 1 84 ? 11.948 15.621 0.318 1.00 63.53 84 GLN A O 1
ATOM 661 N N . ASP A 1 85 ? 12.084 14.785 -1.771 1.00 70.75 85 ASP A N 1
ATOM 662 C CA . ASP A 1 85 ? 10.658 14.801 -2.096 1.00 70.75 85 ASP A CA 1
ATOM 663 C C . ASP A 1 85 ? 10.248 13.524 -2.852 1.00 70.75 85 ASP A C 1
ATOM 665 O O . ASP A 1 85 ? 10.993 13.024 -3.701 1.00 70.75 85 ASP A O 1
ATOM 669 N N . LEU A 1 86 ? 9.074 12.971 -2.540 1.00 74.12 86 LEU A N 1
ATOM 670 C CA . LEU A 1 86 ? 8.545 11.752 -3.160 1.00 74.12 86 LEU A CA 1
ATOM 671 C C . LEU A 1 86 ? 7.538 12.138 -4.256 1.00 74.12 86 LEU A C 1
ATOM 673 O O . LEU A 1 86 ? 6.532 12.770 -3.946 1.00 74.12 86 LEU A O 1
ATOM 677 N N . PRO A 1 87 ? 7.729 11.727 -5.528 1.00 79.50 87 PRO A N 1
ATOM 678 C CA . PRO A 1 87 ? 6.820 12.128 -6.599 1.00 79.50 87 PRO A CA 1
ATOM 679 C C . PRO A 1 87 ? 5.378 11.698 -6.308 1.00 79.50 87 PRO A C 1
ATOM 681 O O . PRO A 1 87 ? 5.104 10.519 -6.061 1.00 79.50 87 PRO A O 1
ATOM 684 N N . ARG A 1 88 ? 4.437 12.646 -6.370 1.00 78.25 88 ARG A N 1
ATOM 685 C CA . ARG A 1 88 ? 3.034 12.429 -5.984 1.00 78.25 88 ARG A CA 1
ATOM 686 C C . ARG A 1 88 ? 2.355 11.318 -6.789 1.00 78.25 88 ARG A C 1
ATOM 688 O O . ARG A 1 88 ? 1.450 10.658 -6.285 1.00 78.25 88 ARG A O 1
ATOM 695 N N . GLU A 1 89 ? 2.802 11.080 -8.021 1.00 77.69 89 GLU A N 1
ATOM 696 C CA . GLU A 1 89 ? 2.258 10.074 -8.945 1.00 77.69 89 GLU A CA 1
ATOM 697 C C . GLU A 1 89 ? 2.539 8.632 -8.504 1.00 77.69 89 GLU A C 1
ATOM 699 O O . GLU A 1 89 ? 2.003 7.68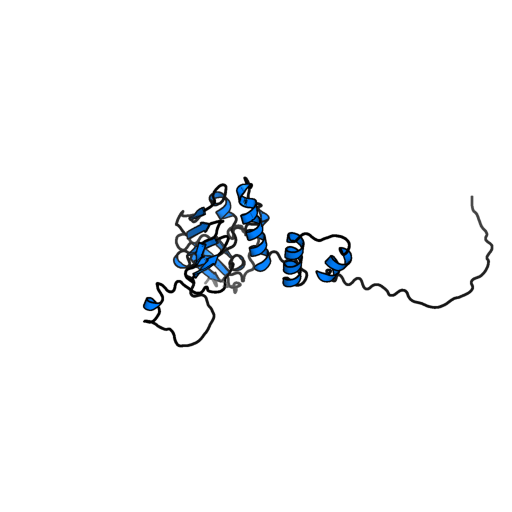7 -9.080 1.00 77.69 89 GLU A O 1
ATOM 704 N N . VAL A 1 90 ? 3.410 8.451 -7.513 1.00 82.75 90 VAL A N 1
ATOM 705 C CA . VAL A 1 90 ? 3.731 7.151 -6.917 1.00 82.75 90 VAL A CA 1
ATOM 706 C C . VAL A 1 90 ? 2.649 6.720 -5.939 1.00 82.75 90 VAL A C 1
ATOM 708 O O . VAL A 1 90 ? 2.424 5.525 -5.747 1.00 82.75 90 VAL A O 1
ATOM 711 N N . PHE A 1 91 ? 1.994 7.689 -5.305 1.00 88.00 91 PHE A N 1
ATOM 712 C CA . PHE A 1 91 ? 1.054 7.413 -4.243 1.00 88.00 91 PHE A CA 1
ATOM 713 C C . PHE A 1 91 ? -0.327 7.088 -4.795 1.00 88.00 91 PHE A C 1
ATOM 715 O O . PHE A 1 91 ? -0.899 7.834 -5.594 1.00 88.00 91 PHE A O 1
ATOM 722 N N . ALA A 1 92 ? -0.925 6.027 -4.263 1.00 91.19 92 ALA A N 1
ATOM 723 C CA . ALA A 1 92 ? -2.356 5.829 -4.386 1.00 91.19 92 ALA A CA 1
ATOM 724 C C . ALA A 1 92 ? -3.116 6.982 -3.723 1.00 91.19 92 ALA A C 1
ATOM 726 O O . ALA A 1 92 ? -2.731 7.498 -2.669 1.00 91.19 92 ALA A O 1
ATOM 727 N N . VAL A 1 93 ? -4.245 7.349 -4.324 1.00 90.44 93 VAL A N 1
ATOM 728 C CA . VAL A 1 93 ? -5.135 8.387 -3.797 1.00 90.44 93 VAL A CA 1
ATOM 729 C C . VAL A 1 93 ? -5.694 7.965 -2.438 1.00 90.44 93 VAL A C 1
ATOM 731 O O . VAL A 1 93 ? -6.141 6.826 -2.275 1.00 90.44 93 VAL A O 1
ATOM 734 N N . ASP A 1 94 ? -5.721 8.889 -1.471 1.00 92.25 94 ASP A N 1
ATOM 735 C CA . ASP A 1 94 ? -6.386 8.640 -0.189 1.00 92.25 94 ASP A CA 1
ATOM 736 C C . ASP A 1 94 ? -7.889 8.368 -0.429 1.00 92.25 94 ASP A C 1
ATOM 738 O O . ASP A 1 94 ? -8.589 9.239 -0.956 1.00 92.25 94 ASP A O 1
ATOM 742 N N . PRO A 1 95 ? -8.429 7.198 -0.032 1.00 90.31 95 PRO A N 1
ATOM 743 C CA . PRO A 1 95 ? -9.833 6.860 -0.266 1.00 90.31 95 PRO A CA 1
ATOM 744 C C . PRO A 1 95 ? -10.840 7.761 0.460 1.00 90.31 95 PRO A C 1
ATOM 746 O O . PRO A 1 95 ? -12.031 7.680 0.182 1.00 90.31 95 PRO A O 1
ATOM 749 N N . THR A 1 96 ? -10.400 8.586 1.412 1.00 88.44 96 THR A N 1
ATOM 750 C CA . THR A 1 96 ? -11.248 9.607 2.042 1.00 88.44 96 THR A CA 1
ATOM 751 C C . THR A 1 96 ? -11.451 10.843 1.168 1.00 88.44 96 THR A C 1
ATOM 753 O O . THR A 1 96 ? -12.343 11.639 1.455 1.00 88.44 96 THR A O 1
ATOM 756 N N . ASN A 1 97 ? -10.677 11.000 0.090 1.00 82.81 97 ASN A N 1
ATOM 757 C CA . ASN A 1 97 ? -10.902 12.038 -0.904 1.00 82.81 97 ASN A CA 1
ATOM 758 C C . ASN A 1 97 ? -12.107 11.651 -1.787 1.00 82.81 97 ASN A C 1
ATOM 760 O O . ASN A 1 97 ? -12.121 10.596 -2.421 1.00 82.81 97 ASN A O 1
ATOM 764 N N . ILE A 1 98 ? -13.141 12.497 -1.785 1.00 59.16 98 ILE A N 1
ATOM 765 C CA . ILE A 1 98 ? -14.525 12.187 -2.201 1.00 59.16 98 ILE A CA 1
ATOM 766 C C . ILE A 1 98 ? -14.667 11.883 -3.710 1.00 59.16 98 ILE A C 1
ATOM 768 O O . ILE A 1 98 ? -15.693 11.376 -4.153 1.00 59.16 98 ILE A O 1
ATOM 772 N N . CYS A 1 99 ? -13.647 12.145 -4.526 1.00 54.91 99 CYS A N 1
ATOM 773 C CA . CYS A 1 99 ? -13.873 12.350 -5.953 1.00 54.91 99 CYS A CA 1
ATOM 774 C C . CYS A 1 99 ? -14.001 11.096 -6.837 1.00 54.91 99 CYS A C 1
ATOM 776 O O . CYS A 1 99 ? -14.449 11.247 -7.968 1.00 54.91 99 CYS A O 1
ATOM 778 N N . GLN A 1 100 ? -13.596 9.882 -6.435 1.00 54.81 100 GLN A N 1
ATOM 779 C CA . GLN A 1 100 ? -13.427 8.797 -7.428 1.00 54.81 100 GLN A CA 1
ATOM 780 C C . GLN A 1 100 ? -13.512 7.381 -6.840 1.00 54.81 100 GLN A C 1
ATOM 782 O O . GLN A 1 100 ? -12.510 6.663 -6.830 1.00 54.81 100 GLN A O 1
ATOM 787 N N . THR A 1 101 ? -14.670 6.945 -6.338 1.00 56.91 101 THR A N 1
ATOM 788 C CA . THR A 1 101 ? -14.843 5.519 -5.993 1.00 56.91 101 THR A CA 1
ATOM 789 C C . THR A 1 101 ? -15.871 4.871 -6.913 1.00 56.91 101 THR A C 1
ATOM 791 O O . THR A 1 101 ? -17.039 5.260 -6.884 1.00 56.91 101 THR A O 1
ATOM 794 N N . PRO A 1 102 ? -15.473 3.909 -7.764 1.00 62.72 102 PRO A N 1
ATOM 795 C CA . PRO A 1 102 ? -16.448 3.054 -8.413 1.00 62.72 102 PRO A CA 1
ATOM 796 C C . PRO A 1 102 ? -17.177 2.251 -7.329 1.00 62.72 102 PRO A C 1
ATOM 798 O O . PRO A 1 102 ? -16.562 1.748 -6.388 1.00 62.72 102 PRO A O 1
ATOM 801 N N . ASN A 1 103 ? -18.498 2.137 -7.467 1.00 61.75 103 ASN A N 1
ATOM 802 C CA . ASN A 1 103 ? -19.420 1.609 -6.451 1.00 61.75 103 ASN A CA 1
ATOM 803 C C . ASN A 1 103 ? -19.196 0.120 -6.096 1.00 61.75 103 ASN A C 1
ATOM 805 O O . ASN A 1 103 ? -19.920 -0.442 -5.285 1.00 61.75 103 ASN A O 1
ATOM 809 N N . THR A 1 104 ? -18.212 -0.525 -6.721 1.00 70.12 104 THR A N 1
ATOM 810 C CA . THR A 1 104 ? -17.871 -1.946 -6.598 1.00 70.12 104 THR A CA 1
ATOM 811 C C . THR A 1 104 ? -16.476 -2.184 -6.017 1.00 70.12 104 THR A C 1
ATOM 813 O O . THR A 1 104 ? -16.057 -3.333 -5.882 1.00 70.12 104 THR A O 1
ATOM 816 N N . GLU A 1 105 ? -15.719 -1.130 -5.694 1.00 81.88 105 GLU A N 1
ATOM 817 C CA . GLU A 1 105 ? -14.355 -1.285 -5.190 1.00 81.88 105 GLU A CA 1
ATOM 818 C C . GLU A 1 105 ? -14.341 -1.723 -3.717 1.00 81.88 105 GLU A C 1
ATOM 820 O O . GLU A 1 105 ? -15.089 -1.216 -2.871 1.00 81.88 105 GLU A O 1
ATOM 825 N N . VAL A 1 106 ? -13.462 -2.680 -3.410 1.00 90.19 106 VAL A N 1
ATOM 826 C CA . VAL A 1 106 ? -13.196 -3.137 -2.043 1.00 90.19 106 VAL A CA 1
ATOM 827 C C . VAL A 1 106 ? -12.368 -2.080 -1.312 1.00 90.19 106 VAL A C 1
ATOM 829 O O . VAL A 1 106 ? -11.315 -1.660 -1.796 1.00 90.19 106 VAL A O 1
ATOM 832 N N . LEU A 1 107 ? -12.827 -1.665 -0.131 1.00 93.00 107 LEU A N 1
ATOM 833 C CA . LEU A 1 107 ? -12.168 -0.673 0.715 1.00 93.00 107 LEU A CA 1
ATOM 834 C C . LEU A 1 107 ? -11.680 -1.297 2.017 1.00 93.00 107 LEU A C 1
ATOM 836 O O . LEU A 1 107 ? -12.408 -2.040 2.670 1.00 93.00 107 LEU A O 1
ATOM 840 N N . TYR A 1 108 ? -10.486 -0.904 2.450 1.00 95.69 108 TYR A N 1
ATOM 841 C CA . TYR A 1 108 ? -9.918 -1.323 3.726 1.00 95.69 108 TYR A CA 1
ATOM 842 C C . TYR A 1 108 ? -9.960 -0.171 4.718 1.00 95.69 108 TYR A C 1
ATOM 844 O O . TYR A 1 108 ? -9.483 0.936 4.447 1.00 95.69 108 TYR A O 1
ATOM 852 N N . ARG A 1 109 ? -10.563 -0.420 5.881 1.00 96.56 109 ARG A N 1
ATOM 853 C CA . ARG A 1 109 ? -10.791 0.597 6.914 1.00 96.56 109 ARG A CA 1
ATOM 854 C C . ARG A 1 109 ? -10.048 0.243 8.189 1.00 96.56 109 ARG A C 1
ATOM 856 O O . ARG A 1 109 ? -9.938 -0.921 8.544 1.00 96.56 109 ARG A O 1
ATOM 863 N N . CYS A 1 110 ? -9.575 1.248 8.916 1.00 98.06 110 CYS A N 1
ATOM 864 C CA . CYS A 1 110 ? -8.999 1.050 10.241 1.00 98.06 110 CYS A CA 1
ATOM 865 C C . CYS A 1 110 ? -10.031 0.400 11.174 1.00 98.06 110 CYS A C 1
ATOM 867 O O . CYS A 1 110 ? -11.118 0.948 11.365 1.00 98.06 110 CYS A O 1
ATOM 869 N N . ARG A 1 111 ? -9.666 -0.704 11.829 1.00 97.12 111 ARG A N 1
ATOM 870 C CA . ARG A 1 111 ? -10.568 -1.428 12.737 1.00 97.12 111 ARG A CA 1
ATOM 871 C C . ARG A 1 111 ? -10.967 -0.613 13.976 1.00 97.12 111 ARG A C 1
ATOM 873 O O . ARG A 1 111 ? -12.070 -0.764 14.485 1.00 97.12 111 ARG A O 1
ATOM 880 N N . LYS A 1 112 ? -10.098 0.302 14.438 1.00 97.69 112 LYS A N 1
ATOM 881 C CA . LYS A 1 112 ? -10.337 1.143 15.630 1.00 97.69 112 LYS A CA 1
ATOM 882 C C . LYS A 1 112 ? -11.273 2.327 15.361 1.00 97.69 112 LYS A C 1
ATOM 884 O O . LYS A 1 112 ? -12.147 2.602 16.168 1.00 97.69 112 LYS A O 1
ATOM 889 N N . CYS A 1 113 ? -11.073 3.066 14.267 1.00 97.44 113 CYS A N 1
ATOM 890 C CA . CYS A 1 113 ? -11.779 4.340 14.025 1.00 97.44 113 CYS A CA 1
ATOM 891 C C . CYS A 1 113 ? -12.607 4.384 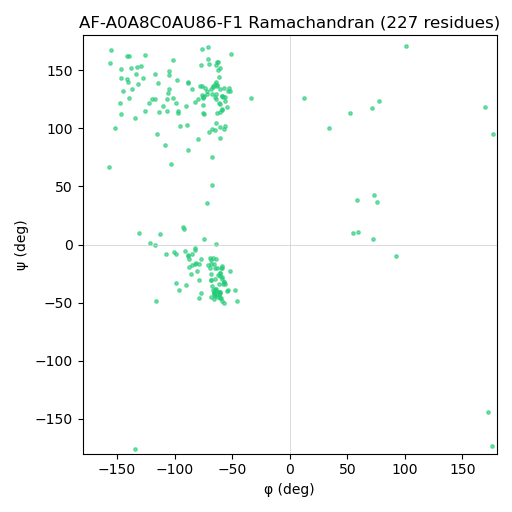12.734 1.00 97.44 113 CYS A C 1
ATOM 893 O O . CYS A 1 113 ? -13.174 5.432 12.401 1.00 97.44 113 CYS A O 1
ATOM 895 N N . ARG A 1 114 ? -12.619 3.271 11.990 1.00 95.56 114 ARG A N 1
ATOM 896 C CA . ARG A 1 114 ? -13.317 3.063 10.716 1.00 95.56 114 ARG A CA 1
ATOM 897 C C . ARG A 1 114 ? -12.932 4.012 9.575 1.00 95.56 114 ARG A C 1
ATOM 899 O O . ARG A 1 114 ? -13.581 3.980 8.533 1.00 95.56 114 ARG A O 1
ATOM 906 N N . ARG A 1 115 ? -11.867 4.816 9.712 1.00 95.19 115 ARG A N 1
ATOM 907 C CA . ARG A 1 115 ? -11.322 5.623 8.602 1.00 95.19 115 ARG A CA 1
ATOM 908 C C . ARG A 1 115 ? -10.861 4.708 7.463 1.00 95.19 115 ARG A C 1
ATOM 910 O O . ARG A 1 115 ? -10.158 3.737 7.730 1.00 95.19 115 ARG A O 1
ATOM 917 N N . ALA A 1 116 ? -11.226 5.031 6.222 1.00 95.00 116 ALA A N 1
ATOM 918 C CA . ALA A 1 116 ? -10.712 4.350 5.034 1.00 95.00 116 ALA A CA 1
ATOM 919 C C . ALA A 1 116 ? -9.210 4.622 4.856 1.00 95.00 116 ALA A C 1
ATOM 921 O O . ALA A 1 116 ? -8.762 5.749 5.050 1.00 95.00 116 ALA A O 1
ATOM 922 N N . LEU A 1 117 ? -8.446 3.576 4.545 1.00 96.19 117 LEU A N 1
ATOM 923 C CA . LEU A 1 117 ? -6.984 3.616 4.484 1.00 96.19 117 LEU A CA 1
ATOM 924 C C . LEU A 1 117 ? -6.473 3.347 3.071 1.00 96.19 117 LEU A C 1
ATOM 926 O O . LEU A 1 117 ? -5.637 4.087 2.576 1.00 96.19 117 LEU A O 1
ATOM 930 N N . PHE A 1 118 ? -6.956 2.298 2.411 1.00 95.25 118 PHE A N 1
ATOM 931 C CA . PHE A 1 118 ? -6.526 1.945 1.058 1.00 95.25 118 PHE A CA 1
ATOM 932 C C . PHE A 1 118 ? -7.614 1.149 0.334 1.00 95.25 118 PHE A C 1
ATOM 934 O O . PHE A 1 118 ? -8.594 0.705 0.943 1.00 95.25 118 PHE A O 1
ATOM 941 N N . ARG A 1 119 ? -7.447 0.997 -0.978 1.00 93.25 119 ARG A N 1
ATOM 942 C CA . ARG A 1 119 ? -8.343 0.241 -1.860 1.00 93.25 119 ARG A CA 1
ATOM 943 C C . ARG A 1 119 ? -7.762 -1.134 -2.166 1.00 93.25 119 ARG A C 1
ATOM 945 O O . ARG A 1 119 ? -6.551 -1.321 -2.101 1.00 93.25 119 ARG A O 1
ATOM 952 N N . GLY A 1 120 ? -8.611 -2.072 -2.577 1.00 92.25 120 GLY A N 1
ATOM 953 C CA . GLY A 1 120 ? -8.163 -3.375 -3.079 1.00 92.25 120 GLY A CA 1
ATOM 954 C C . GLY A 1 120 ? -7.223 -3.260 -4.281 1.00 92.25 120 GLY A C 1
ATOM 955 O O . GLY A 1 120 ? -6.262 -4.015 -4.373 1.00 92.25 120 GLY A O 1
ATOM 956 N N . SER A 1 121 ? -7.421 -2.254 -5.138 1.00 91.12 121 SER A N 1
ATOM 957 C CA . SER A 1 121 ? -6.532 -1.953 -6.270 1.00 91.12 121 SER A CA 1
ATOM 958 C C . SER A 1 121 ? -5.111 -1.553 -5.855 1.00 91.12 121 SER A C 1
ATOM 960 O O . SER A 1 121 ? -4.189 -1.662 -6.665 1.00 91.12 121 SER A O 1
ATOM 962 N N . SER A 1 122 ? -4.912 -1.119 -4.607 1.00 93.44 122 SER A N 1
ATOM 963 C CA . SER A 1 122 ? -3.600 -0.765 -4.060 1.00 93.44 122 SER A CA 1
ATOM 964 C C . SER A 1 122 ? -2.823 -1.955 -3.506 1.00 93.44 122 SER A C 1
ATOM 966 O O . SER A 1 122 ? -1.651 -1.797 -3.174 1.00 93.44 122 SER A O 1
ATOM 968 N N . ILE A 1 123 ? -3.433 -3.139 -3.403 1.00 93.88 123 ILE A N 1
ATOM 969 C CA . ILE A 1 123 ? -2.762 -4.341 -2.901 1.00 93.88 123 ILE A CA 1
ATOM 970 C C . ILE A 1 123 ? -1.831 -4.912 -3.976 1.00 93.88 123 ILE A C 1
ATOM 972 O O . ILE A 1 123 ? -2.228 -5.175 -5.110 1.00 93.88 123 ILE A O 1
ATOM 976 N N . LEU A 1 124 ? -0.580 -5.156 -3.590 1.00 92.50 124 LEU A N 1
ATOM 977 C CA . LEU A 1 124 ? 0.453 -5.785 -4.403 1.00 92.50 124 LEU A CA 1
ATOM 978 C C . LEU A 1 124 ? 0.718 -7.201 -3.881 1.00 92.50 124 LEU A C 1
ATOM 980 O O . LEU A 1 124 ? 1.633 -7.432 -3.089 1.00 92.50 124 LEU A O 1
ATOM 984 N N . SER A 1 125 ? -0.078 -8.171 -4.336 1.00 90.06 125 SER A N 1
ATOM 985 C CA . SER A 1 125 ? 0.080 -9.578 -3.939 1.00 90.06 125 SER A CA 1
ATOM 986 C C . SER A 1 125 ? 1.449 -10.137 -4.342 1.00 90.06 125 SER A C 1
ATOM 988 O O . SER A 1 125 ? 2.050 -9.712 -5.331 1.00 90.06 125 SER A O 1
ATOM 990 N N . HIS A 1 126 ? 1.948 -11.121 -3.604 1.00 86.62 126 HIS A N 1
ATOM 991 C CA . HIS A 1 126 ? 3.172 -11.841 -3.949 1.00 86.62 126 HIS A CA 1
ATOM 992 C C . HIS A 1 126 ? 2.922 -13.345 -3.910 1.00 86.62 126 HIS A C 1
ATOM 994 O O . HIS A 1 126 ? 2.048 -13.826 -3.194 1.00 86.62 126 HIS A O 1
ATOM 1000 N N . THR A 1 127 ? 3.709 -14.090 -4.679 1.00 85.19 127 THR A N 1
ATOM 1001 C CA . THR A 1 127 ? 3.716 -15.553 -4.619 1.00 85.19 127 THR A CA 1
ATOM 1002 C C . THR A 1 127 ? 4.297 -16.005 -3.284 1.00 85.19 127 THR A C 1
ATOM 1004 O O . THR A 1 127 ? 5.338 -15.482 -2.871 1.00 85.19 127 THR A O 1
ATOM 1007 N N . GLU A 1 128 ? 3.640 -16.963 -2.623 1.00 79.88 128 GLU A N 1
ATOM 1008 C CA . GLU A 1 128 ? 4.107 -17.506 -1.344 1.00 79.88 128 GLU A CA 1
ATOM 1009 C C . GLU A 1 128 ? 5.570 -17.960 -1.458 1.00 79.88 128 GLU A C 1
ATOM 1011 O O . GLU A 1 128 ? 5.982 -18.574 -2.444 1.00 79.88 128 GLU A O 1
ATOM 1016 N N . GLY A 1 129 ? 6.374 -17.592 -0.461 1.00 74.25 129 GLY A N 1
ATOM 1017 C CA . GLY A 1 129 ? 7.755 -18.040 -0.378 1.00 74.25 129 GLY A CA 1
ATOM 1018 C C . GLY A 1 129 ? 7.8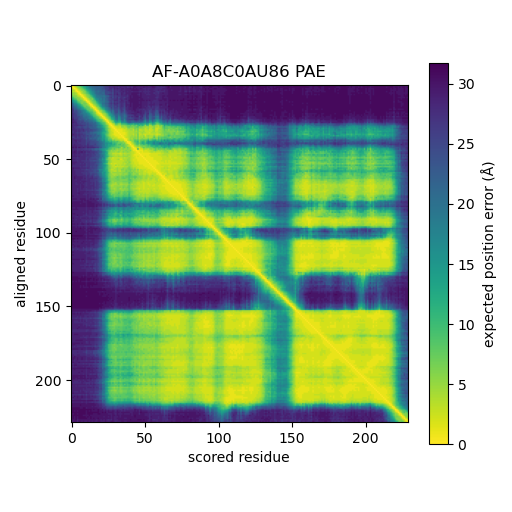45 -19.487 0.098 1.00 74.25 129 GLY A C 1
ATOM 1019 O O . GLY A 1 129 ? 6.890 -20.058 0.627 1.00 74.25 129 GLY A O 1
ATOM 1020 N N . SER A 1 130 ? 9.039 -20.062 -0.026 1.00 66.38 130 SER A N 1
ATOM 1021 C CA . SER A 1 130 ? 9.402 -21.207 0.804 1.00 66.38 130 SER A CA 1
ATOM 1022 C C . SER A 1 130 ? 9.580 -20.662 2.223 1.00 66.38 130 SER A C 1
ATOM 1024 O O . SER A 1 130 ? 10.577 -20.004 2.516 1.00 66.38 130 SER A O 1
ATOM 1026 N N . GLY A 1 131 ? 8.539 -20.774 3.053 1.00 60.81 131 GLY A N 1
ATOM 1027 C CA . GLY A 1 131 ? 8.526 -20.261 4.427 1.00 60.81 131 GLY A CA 1
ATOM 1028 C C . GLY A 1 131 ? 9.738 -20.720 5.251 1.00 60.81 131 GLY A C 1
ATOM 1029 O O . GLY A 1 131 ? 10.393 -21.695 4.881 1.00 60.81 131 GLY A O 1
ATOM 1030 N N . PRO A 1 132 ? 10.039 -20.079 6.396 1.00 54.31 132 PRO A N 1
ATOM 1031 C CA . PRO A 1 132 ? 11.134 -20.527 7.249 1.00 54.31 132 PRO A CA 1
ATOM 1032 C C . PRO A 1 132 ? 10.903 -21.980 7.689 1.00 54.31 132 PRO A C 1
ATOM 1034 O O . PRO A 1 132 ? 9.943 -22.283 8.405 1.00 54.31 132 PRO A O 1
ATOM 1037 N N . THR A 1 133 ? 11.795 -22.883 7.281 1.00 54.94 133 THR A N 1
ATOM 1038 C CA . THR A 1 133 ? 11.772 -24.306 7.664 1.00 54.94 133 THR A CA 1
ATOM 1039 C C . THR A 1 133 ? 11.893 -24.497 9.178 1.00 54.94 133 THR A C 1
ATOM 1041 O O . THR A 1 133 ? 11.361 -25.463 9.716 1.00 54.94 133 THR A O 1
ATOM 1044 N N . ALA A 1 134 ? 12.486 -23.527 9.884 1.00 52.28 134 ALA A N 1
ATOM 1045 C CA . ALA A 1 134 ? 12.653 -23.518 11.339 1.00 52.28 134 ALA A CA 1
ATOM 1046 C C . ALA A 1 134 ? 11.333 -23.568 12.142 1.00 52.28 134 ALA A C 1
ATOM 1048 O O . ALA A 1 134 ? 11.340 -23.974 13.300 1.00 52.28 134 ALA A O 1
ATOM 1049 N N . PHE A 1 135 ? 10.189 -23.212 11.540 1.00 52.66 135 PHE A N 1
ATOM 1050 C CA . PHE A 1 135 ? 8.862 -23.311 12.172 1.00 52.66 135 PHE A CA 1
ATOM 1051 C C . PHE A 1 135 ? 7.951 -24.356 11.507 1.00 52.66 135 PHE A C 1
ATOM 1053 O O . PHE A 1 135 ? 6.763 -24.441 11.832 1.00 52.66 135 PHE A O 1
ATOM 1060 N N . ALA A 1 136 ? 8.482 -25.173 10.590 1.00 53.53 136 ALA A N 1
ATOM 1061 C CA . ALA A 1 136 ? 7.705 -26.178 9.864 1.00 53.53 136 ALA A CA 1
ATOM 1062 C C . ALA A 1 136 ? 7.078 -27.224 10.802 1.00 53.53 136 ALA A C 1
ATOM 1064 O O . ALA A 1 136 ? 5.939 -27.636 10.586 1.00 53.53 136 ALA A O 1
ATOM 1065 N N . HIS A 1 137 ? 7.759 -27.577 11.896 1.00 49.41 137 HIS A N 1
ATOM 1066 C CA . HIS A 1 137 ? 7.274 -28.563 12.867 1.00 49.41 137 HIS A CA 1
ATOM 1067 C C . HIS A 1 137 ? 5.996 -28.136 13.608 1.00 49.41 137 HIS A C 1
ATOM 1069 O O . HIS A 1 137 ? 5.262 -28.994 14.085 1.00 49.41 137 HIS A O 1
ATOM 1075 N N . LYS A 1 138 ? 5.673 -26.833 13.654 1.00 51.41 138 LYS A N 1
ATOM 1076 C CA . LYS A 1 138 ? 4.416 -26.330 14.241 1.00 51.41 138 LYS A CA 1
ATOM 1077 C C . LYS A 1 138 ? 3.252 -26.270 13.244 1.00 51.41 138 LYS A C 1
ATOM 1079 O O . LYS A 1 138 ? 2.122 -26.036 13.652 1.00 51.41 138 LYS A O 1
ATOM 1084 N N . ARG A 1 139 ? 3.513 -26.461 11.942 1.00 52.72 139 ARG A N 1
ATOM 1085 C CA . ARG A 1 139 ? 2.494 -26.447 10.870 1.00 52.72 139 ARG A CA 1
ATOM 1086 C C . ARG A 1 139 ? 1.900 -27.826 10.575 1.00 52.72 139 ARG A C 1
ATOM 1088 O O . ARG A 1 139 ? 0.990 -27.913 9.758 1.00 52.72 139 ARG A O 1
ATOM 1095 N N . ILE A 1 140 ? 2.416 -28.885 11.200 1.00 50.47 140 ILE A N 1
ATOM 1096 C CA . ILE A 1 140 ? 2.001 -30.268 10.925 1.00 50.47 140 ILE A CA 1
ATOM 1097 C C . ILE A 1 140 ? 0.788 -30.685 11.773 1.00 50.47 140 ILE A C 1
ATOM 1099 O O . ILE A 1 140 ? 0.088 -31.614 11.385 1.00 50.47 140 ILE A O 1
ATOM 1103 N N . THR A 1 141 ? 0.479 -29.998 12.8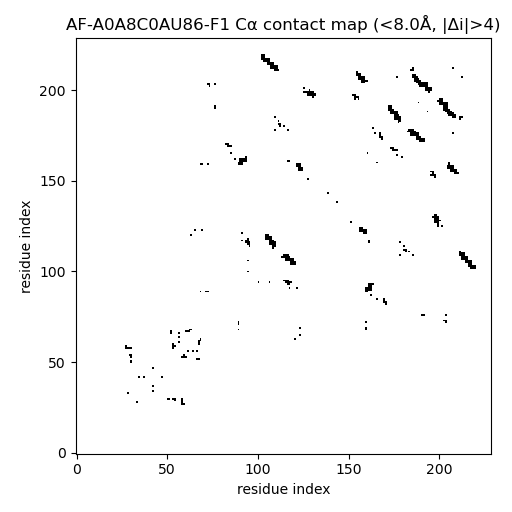78 1.00 46.25 141 THR A N 1
ATOM 1104 C CA . THR A 1 141 ? -0.556 -30.481 13.807 1.00 46.25 141 THR A CA 1
ATOM 1105 C C . THR A 1 141 ? -1.983 -30.048 13.517 1.00 46.25 141 THR A C 1
ATOM 1107 O O . THR A 1 141 ? -2.865 -30.647 14.105 1.00 46.25 141 THR A O 1
ATOM 1110 N N . ASP A 1 142 ? -2.263 -29.130 12.589 1.00 46.97 142 ASP A N 1
ATOM 1111 C CA . ASP A 1 142 ? -3.658 -28.820 12.257 1.00 46.97 142 ASP A CA 1
ATOM 1112 C C . ASP A 1 142 ? -3.839 -28.464 10.776 1.00 46.97 142 ASP A C 1
ATOM 1114 O O . ASP A 1 142 ? -3.433 -27.402 10.306 1.00 46.97 142 ASP A O 1
ATOM 1118 N N . SER A 1 143 ? -4.535 -29.347 10.050 1.00 48.53 143 SER A N 1
ATOM 1119 C CA . SER A 1 143 ? -5.242 -29.080 8.781 1.00 48.53 143 SER A CA 1
ATOM 1120 C C . SER A 1 143 ? -4.425 -28.865 7.491 1.00 48.53 143 SER A C 1
ATOM 1122 O O . SER A 1 143 ? -4.769 -28.046 6.642 1.00 48.53 143 SER A O 1
ATOM 1124 N N . ALA A 1 144 ? -3.387 -29.669 7.249 1.00 48.53 144 ALA A N 1
ATOM 1125 C CA . ALA A 1 144 ? -2.765 -29.780 5.924 1.00 48.53 144 ALA A CA 1
ATOM 1126 C C . ALA A 1 144 ? -3.196 -31.067 5.208 1.00 48.53 144 ALA A C 1
ATOM 1128 O O . ALA A 1 144 ? -2.392 -31.979 5.057 1.00 48.53 144 ALA A O 1
ATOM 1129 N N . ARG A 1 145 ? -4.465 -31.148 4.798 1.00 48.09 145 ARG A N 1
ATOM 1130 C CA . ARG A 1 145 ? -4.995 -32.041 3.748 1.00 48.09 145 ARG A CA 1
ATOM 1131 C C . ARG A 1 145 ? -6.495 -31.811 3.712 1.00 48.09 145 ARG A C 1
ATOM 1133 O O . ARG A 1 145 ? -7.187 -32.360 4.551 1.00 48.09 145 ARG A O 1
ATOM 1140 N N . LEU A 1 146 ? -6.951 -30.936 2.821 1.00 44.75 146 LEU A N 1
ATOM 1141 C CA . LEU A 1 146 ? -8.170 -31.056 2.014 1.00 44.75 146 LEU A CA 1
ATOM 1142 C C . LEU A 1 146 ? -8.417 -29.698 1.328 1.00 44.75 146 LEU A C 1
ATOM 1144 O O . LEU A 1 146 ? -8.623 -28.685 1.984 1.00 44.75 146 LEU A O 1
ATOM 1148 N N . CYS A 1 147 ? -8.386 -29.738 -0.005 1.00 36.81 147 CYS A N 1
ATOM 1149 C CA . CYS A 1 147 ? -8.952 -28.773 -0.954 1.00 36.81 147 CYS A CA 1
ATOM 1150 C C . CYS A 1 147 ? -8.271 -27.396 -1.101 1.00 36.81 147 CYS A C 1
ATOM 1152 O O . CYS A 1 147 ? -8.203 -26.575 -0.193 1.00 36.81 147 CYS A O 1
ATOM 1154 N N . GLY A 1 148 ? -7.777 -27.153 -2.319 1.00 43.69 148 GLY A N 1
ATOM 1155 C CA . GLY A 1 148 ? -7.203 -25.889 -2.747 1.00 43.69 148 GLY A CA 1
ATOM 1156 C C . GLY A 1 148 ? -8.247 -24.800 -2.986 1.00 43.69 148 GLY A C 1
ATOM 1157 O O . GLY A 1 148 ? -9.231 -25.008 -3.685 1.00 43.69 148 GLY A O 1
ATOM 1158 N N . ASP A 1 149 ? -7.945 -23.618 -2.464 1.00 34.09 149 ASP A N 1
ATOM 1159 C CA . ASP A 1 149 ? -8.127 -22.337 -3.141 1.00 34.09 149 ASP A CA 1
ATOM 1160 C C . ASP A 1 149 ? -6.958 -21.449 -2.690 1.00 34.09 149 ASP A C 1
ATOM 1162 O O . ASP A 1 149 ? -6.617 -21.405 -1.506 1.00 34.09 149 ASP A O 1
ATOM 1166 N N . GLY A 1 150 ? -6.285 -20.793 -3.631 1.00 45.47 150 GLY A N 1
ATOM 1167 C CA . GLY A 1 150 ? -5.048 -20.028 -3.436 1.00 45.47 150 GLY A CA 1
ATOM 1168 C C . GLY A 1 150 ? -5.232 -18.705 -2.683 1.00 45.47 150 GLY A C 1
ATOM 1169 O O . GLY A 1 150 ? -4.565 -17.722 -2.998 1.00 45.47 150 GLY A O 1
ATOM 1170 N N . ARG A 1 151 ? -6.143 -18.644 -1.705 1.00 48.88 151 ARG A N 1
ATOM 1171 C CA . ARG A 1 151 ? -6.414 -17.458 -0.883 1.00 48.88 151 ARG A CA 1
ATOM 1172 C C . ARG A 1 151 ? -5.502 -17.418 0.348 1.00 48.88 151 ARG A C 1
ATOM 1174 O O . ARG A 1 151 ? -5.873 -17.798 1.450 1.00 48.88 151 ARG A O 1
ATOM 1181 N N . GLU A 1 152 ? -4.288 -16.943 0.088 1.00 56.59 152 GLU A N 1
ATOM 1182 C CA . GLU A 1 152 ? -3.332 -16.239 0.958 1.00 56.59 152 GLU A CA 1
ATOM 1183 C C . GLU A 1 152 ? -3.255 -16.616 2.453 1.00 56.59 152 GLU A C 1
ATOM 1185 O O . GLU A 1 152 ? -3.940 -16.040 3.303 1.00 56.59 152 GLU A O 1
ATOM 1190 N N . LYS A 1 153 ? -2.252 -17.426 2.813 1.00 72.94 153 LYS A N 1
ATOM 1191 C CA . LYS A 1 153 ? -1.861 -17.699 4.215 1.00 72.94 153 LYS A CA 1
ATOM 1192 C C . LYS A 1 153 ? -1.103 -16.538 4.888 1.00 72.94 153 LYS A C 1
ATOM 1194 O O . LYS A 1 153 ? -0.613 -16.680 6.007 1.00 72.94 153 LYS A O 1
ATOM 1199 N N . CYS A 1 154 ? -0.964 -15.394 4.212 1.00 87.81 154 CYS A N 1
ATOM 1200 C CA . CYS A 1 154 ? -0.225 -14.233 4.708 1.00 87.81 154 CYS A CA 1
ATOM 1201 C C . CYS A 1 154 ? -1.037 -13.436 5.740 1.00 87.81 154 CYS A C 1
ATOM 1203 O O . CYS A 1 154 ? -2.213 -13.137 5.522 1.00 87.81 154 CYS A O 1
ATOM 1205 N N . THR A 1 155 ? -0.392 -13.016 6.832 1.00 91.94 155 THR A N 1
ATOM 1206 C CA . THR A 1 155 ? -1.016 -12.249 7.932 1.00 91.94 155 THR A CA 1
ATOM 1207 C C . THR A 1 155 ? -1.120 -10.741 7.669 1.00 91.94 155 THR A C 1
ATOM 1209 O O . THR A 1 155 ? -1.723 -10.003 8.457 1.00 91.94 155 THR A O 1
ATOM 1212 N N . SER A 1 156 ? -0.564 -10.272 6.552 1.00 94.56 156 SER A N 1
ATOM 1213 C CA . SER A 1 156 ? -0.499 -8.860 6.177 1.00 94.56 156 SER A CA 1
ATOM 1214 C C . SER A 1 156 ? -0.797 -8.644 4.698 1.00 94.56 156 SER A C 1
ATOM 1216 O O . SER A 1 156 ? -0.528 -9.513 3.870 1.00 94.56 156 SER A O 1
ATOM 1218 N N . TYR A 1 157 ? -1.327 -7.464 4.391 1.00 96.12 157 TYR A N 1
ATOM 1219 C CA . TYR A 1 157 ? -1.397 -6.906 3.048 1.00 96.12 157 TYR A CA 1
ATOM 1220 C C . TYR A 1 157 ? -0.117 -6.123 2.758 1.00 96.12 157 TYR A C 1
ATOM 1222 O O . TYR A 1 157 ? 0.370 -5.400 3.627 1.00 96.12 157 TYR A O 1
ATOM 1230 N N . PHE A 1 158 ? 0.393 -6.253 1.537 1.00 95.75 158 PHE A N 1
ATOM 1231 C CA . PHE A 1 158 ? 1.422 -5.368 0.997 1.00 95.75 158 PHE A CA 1
ATOM 1232 C C . PHE A 1 158 ? 0.758 -4.452 -0.014 1.00 95.75 158 PHE A C 1
ATOM 1234 O O . PHE A 1 158 ? 0.007 -4.936 -0.863 1.00 95.75 158 PHE A O 1
ATOM 1241 N N . THR A 1 159 ? 0.992 -3.151 0.090 1.00 95.62 159 THR A N 1
ATOM 1242 C CA . THR A 1 159 ? 0.339 -2.165 -0.774 1.00 95.62 159 THR A CA 1
ATOM 1243 C C . THR A 1 159 ? 1.356 -1.276 -1.469 1.00 95.62 159 THR A C 1
ATOM 1245 O O . THR A 1 159 ? 2.514 -1.196 -1.068 1.00 95.62 159 THR A O 1
ATOM 1248 N N . GLU A 1 160 ? 0.927 -0.583 -2.516 1.00 94.00 160 GLU A N 1
ATOM 1249 C CA . GLU A 1 160 ? 1.596 0.660 -2.900 1.00 94.00 160 GLU A CA 1
ATOM 1250 C C . GLU A 1 160 ? 1.425 1.709 -1.774 1.00 94.00 160 GLU A C 1
ATOM 1252 O O . GLU A 1 160 ? 0.473 1.608 -0.981 1.00 94.00 160 GLU A O 1
ATOM 1257 N N . PRO A 1 161 ? 2.334 2.690 -1.646 1.00 93.88 161 PRO A N 1
ATOM 1258 C CA . PRO A 1 161 ? 2.181 3.756 -0.672 1.00 93.88 161 PRO A CA 1
ATOM 1259 C C . PRO A 1 161 ? 0.945 4.591 -1.019 1.00 93.88 161 PRO A C 1
ATOM 1261 O O . PRO A 1 161 ? 0.665 4.878 -2.181 1.00 93.88 161 PRO A O 1
ATOM 1264 N N . VAL A 1 162 ? 0.184 4.986 -0.004 1.00 95.12 162 VAL A N 1
ATOM 1265 C CA . VAL A 1 162 ? -1.010 5.832 -0.156 1.00 95.12 162 VAL A CA 1
ATOM 1266 C C . VAL A 1 162 ? -0.669 7.242 0.303 1.00 95.12 162 VAL A C 1
ATOM 1268 O O . VAL A 1 162 ? 0.140 7.392 1.210 1.00 95.12 162 VAL A O 1
ATOM 1271 N N . GLN A 1 163 ? -1.297 8.271 -0.266 1.00 94.25 163 GLN A N 1
ATOM 1272 C CA . GLN A 1 163 ? -1.016 9.682 0.046 1.00 94.25 163 GLN A CA 1
ATOM 1273 C C . GLN A 1 163 ? -0.948 9.996 1.551 1.00 94.25 163 GLN A C 1
ATOM 1275 O O . GLN A 1 163 ? -0.065 10.720 1.985 1.00 94.25 163 GLN A O 1
ATOM 1280 N N . TRP A 1 164 ? -1.812 9.412 2.389 1.00 94.81 164 TRP A N 1
ATOM 1281 C CA . TRP A 1 164 ? -1.752 9.659 3.839 1.00 94.81 164 TRP A CA 1
ATOM 1282 C C . TRP A 1 164 ? -0.483 9.121 4.523 1.00 94.81 164 TRP A C 1
ATOM 1284 O O . TRP A 1 164 ? -0.209 9.503 5.658 1.00 94.81 164 TRP A O 1
ATOM 1294 N N . MET A 1 165 ? 0.263 8.220 3.875 1.00 95.25 165 MET A N 1
ATOM 1295 C CA . MET A 1 165 ? 1.526 7.677 4.380 1.00 95.25 165 MET A CA 1
ATOM 1296 C C . MET A 1 165 ? 2.699 8.627 4.147 1.00 95.25 165 MET A C 1
ATOM 1298 O O . MET A 1 165 ? 3.687 8.518 4.860 1.00 95.25 165 MET A O 1
ATOM 1302 N N . GLU A 1 166 ? 2.597 9.544 3.181 1.00 91.50 166 GLU A N 1
ATOM 1303 C CA . GLU A 1 166 ? 3.679 10.434 2.742 1.00 91.50 166 GLU A CA 1
ATOM 1304 C C . GLU A 1 166 ? 4.447 11.095 3.902 1.00 91.50 166 GLU A C 1
ATOM 1306 O O . GLU A 1 166 ? 5.668 10.928 3.945 1.00 91.50 166 GLU A O 1
ATOM 1311 N N . PRO A 1 167 ? 3.798 11.702 4.921 1.00 90.88 167 PRO A N 1
ATOM 1312 C CA . PRO A 1 167 ? 4.528 12.331 6.023 1.00 90.88 167 PRO A CA 1
ATOM 1313 C C . PRO A 1 167 ? 5.386 11.359 6.842 1.00 90.88 167 PRO A C 1
ATOM 1315 O O . PRO A 1 167 ? 6.362 11.774 7.455 1.00 90.88 167 PRO A O 1
ATOM 1318 N N . ALA A 1 168 ? 5.018 10.075 6.882 1.00 90.75 168 ALA A N 1
ATOM 1319 C CA . ALA A 1 168 ? 5.773 9.047 7.591 1.00 90.75 168 ALA A CA 1
ATOM 1320 C C . ALA A 1 168 ? 6.921 8.470 6.753 1.00 90.75 168 ALA A C 1
ATOM 1322 O O . ALA A 1 168 ? 7.798 7.826 7.320 1.00 90.75 168 ALA A O 1
ATOM 1323 N N . LEU A 1 169 ? 6.897 8.653 5.429 1.00 90.06 169 LEU A N 1
ATOM 1324 C CA . LEU A 1 169 ? 7.916 8.117 4.531 1.00 90.06 169 LEU A CA 1
ATOM 1325 C C . LEU A 1 169 ? 9.077 9.089 4.333 1.00 90.06 169 LEU A C 1
ATOM 1327 O O . LEU A 1 169 ? 10.203 8.633 4.198 1.00 90.06 169 LEU A O 1
ATOM 1331 N N . LEU A 1 170 ? 8.830 10.400 4.319 1.00 86.12 170 LEU A N 1
ATOM 1332 C CA . LEU A 1 170 ? 9.844 11.402 3.975 1.00 86.12 170 LEU A CA 1
ATOM 1333 C C . LEU A 1 170 ? 11.107 11.307 4.849 1.00 86.12 170 LEU A C 1
ATOM 1335 O O . LEU A 1 170 ? 11.044 11.338 6.077 1.00 86.12 170 LEU A O 1
ATOM 1339 N N . GLY A 1 171 ? 12.268 11.214 4.193 1.00 82.88 171 GLY A N 1
ATOM 1340 C CA . GLY A 1 171 ? 13.585 11.255 4.838 1.00 82.88 171 GLY A CA 1
ATOM 1341 C C . GLY A 1 171 ? 13.977 10.007 5.640 1.00 82.88 171 GLY A C 1
ATOM 1342 O O . GLY A 1 171 ? 15.035 10.006 6.266 1.00 82.88 171 GLY A O 1
ATOM 1343 N N . VAL A 1 172 ? 13.166 8.942 5.632 1.00 88.50 172 VAL A N 1
ATOM 1344 C CA . VAL A 1 172 ? 13.411 7.725 6.427 1.00 88.50 172 VAL A CA 1
ATOM 1345 C C . VAL A 1 172 ? 13.372 6.452 5.577 1.00 88.50 172 VAL A C 1
ATOM 1347 O O . VAL A 1 172 ? 12.590 6.335 4.637 1.00 88.50 172 VAL A O 1
ATOM 1350 N N . MET A 1 173 ? 14.231 5.476 5.897 1.00 88.12 173 MET A N 1
ATOM 1351 C CA . MET A 1 173 ? 14.340 4.208 5.150 1.00 88.12 173 MET A CA 1
ATOM 1352 C C . MET A 1 173 ? 13.341 3.140 5.605 1.00 88.12 173 MET A C 1
ATOM 1354 O O . MET A 1 173 ? 12.997 2.242 4.836 1.00 88.12 173 MET A O 1
ATOM 1358 N N . GLU A 1 174 ? 12.894 3.225 6.849 1.00 93.00 174 GLU A N 1
ATOM 1359 C CA . GLU A 1 174 ? 11.979 2.283 7.476 1.00 93.00 174 GLU A CA 1
ATOM 1360 C C . GLU A 1 174 ? 11.248 2.968 8.631 1.00 93.00 174 GLU A C 1
ATOM 1362 O O . GLU A 1 174 ? 11.726 3.964 9.180 1.00 93.00 174 GLU A O 1
ATOM 1367 N N . GLY A 1 175 ? 10.078 2.453 8.997 1.00 95.31 175 GLY A N 1
ATOM 1368 C CA . GLY A 1 175 ? 9.277 3.062 10.048 1.00 95.31 175 GLY A CA 1
ATOM 1369 C C . GLY A 1 175 ? 7.927 2.397 10.272 1.00 95.31 175 GLY A C 1
ATOM 1370 O O . GLY A 1 175 ? 7.607 1.339 9.727 1.00 95.31 175 GLY A O 1
ATOM 1371 N N . GLN A 1 176 ? 7.116 3.021 11.127 1.00 97.50 176 GLN A N 1
ATOM 1372 C CA . GLN A 1 176 ? 5.781 2.538 11.473 1.00 97.50 176 GLN A CA 1
ATOM 1373 C C . GLN A 1 176 ? 4.704 3.253 10.661 1.00 97.50 176 GLN A C 1
ATOM 1375 O O . GLN A 1 176 ? 4.747 4.466 10.483 1.00 97.50 176 GLN A O 1
ATOM 1380 N N . LEU A 1 177 ? 3.677 2.507 10.257 1.00 97.94 177 LEU A N 1
ATOM 1381 C CA . LEU A 1 177 ? 2.472 3.072 9.657 1.00 97.94 177 LEU A CA 1
ATOM 1382 C C . LEU A 1 177 ? 1.396 3.221 10.734 1.00 97.94 177 LEU A C 1
ATOM 1384 O O . LEU A 1 177 ? 0.885 2.229 11.271 1.00 97.94 177 LEU A O 1
ATOM 1388 N N . LEU A 1 178 ? 1.050 4.467 11.055 1.00 98.31 178 LEU A N 1
ATOM 1389 C CA . LEU A 1 178 ? 0.023 4.819 12.037 1.00 98.31 178 LEU A CA 1
ATOM 1390 C C . LEU A 1 178 ? -1.251 5.290 11.336 1.00 98.31 178 LEU A C 1
ATOM 1392 O O . LEU A 1 178 ? -1.204 5.935 10.294 1.00 98.31 178 LEU A O 1
ATOM 1396 N N . CYS A 1 179 ? -2.413 4.992 11.918 1.00 98.00 179 CYS A N 1
ATOM 1397 C CA . CYS A 1 179 ? -3.669 5.507 11.384 1.00 98.00 179 CYS A CA 1
ATOM 1398 C C . CYS A 1 179 ? -3.720 7.043 11.509 1.00 98.00 179 CYS A C 1
ATOM 1400 O O . CYS A 1 179 ? -3.647 7.541 12.633 1.00 98.00 179 CYS A O 1
ATOM 1402 N N . PRO A 1 180 ? -3.980 7.794 10.423 1.00 96.81 180 PRO A N 1
ATOM 1403 C CA . PRO A 1 180 ? -3.978 9.261 10.461 1.00 96.81 180 PRO A CA 1
ATOM 1404 C C . PRO A 1 180 ? -5.134 9.867 11.278 1.00 96.81 180 PRO A C 1
ATOM 1406 O O . PRO A 1 180 ? -5.104 11.048 11.592 1.00 96.81 180 PRO A O 1
ATOM 1409 N N . LYS A 1 181 ? -6.161 9.079 11.643 1.00 97.19 181 LYS A N 1
ATOM 1410 C CA . LYS A 1 181 ? -7.289 9.544 12.478 1.00 97.19 181 LYS A CA 1
ATOM 1411 C C . LYS A 1 181 ? -7.133 9.224 13.964 1.00 97.19 181 LYS A C 1
ATOM 1413 O O . LYS A 1 181 ? -7.567 10.007 14.795 1.00 97.19 181 LYS A O 1
ATOM 1418 N N . CYS A 1 182 ? -6.612 8.049 14.316 1.00 97.75 182 CYS A N 1
ATOM 1419 C CA . CYS A 1 182 ? -6.618 7.569 15.708 1.00 97.75 182 CYS A CA 1
ATOM 1420 C C . CYS A 1 182 ? -5.265 7.062 16.210 1.00 97.75 182 CYS A C 1
ATOM 1422 O O . CYS A 1 182 ? -5.236 6.389 17.244 1.00 97.75 182 CYS A O 1
ATOM 1424 N N . THR A 1 183 ? -4.208 7.297 15.423 1.00 97.62 183 THR A N 1
ATOM 1425 C CA . THR A 1 183 ? -2.794 6.993 15.704 1.00 97.62 183 THR A CA 1
ATOM 1426 C C . THR A 1 183 ? -2.486 5.538 16.066 1.00 97.62 183 THR A C 1
ATOM 1428 O O . THR A 1 183 ? -1.363 5.204 16.426 1.00 97.62 183 THR A O 1
ATOM 1431 N N . SER A 1 184 ? -3.446 4.617 15.913 1.00 97.88 184 SER A N 1
ATOM 1432 C CA . SER A 1 184 ? -3.215 3.192 16.148 1.00 97.88 184 SER A CA 1
ATOM 1433 C C . SER A 1 184 ? -2.245 2.622 15.118 1.00 97.88 184 SER A C 1
ATOM 1435 O O . SER A 1 184 ? -2.433 2.857 13.921 1.00 97.88 184 SER A O 1
ATOM 1437 N N . LYS A 1 185 ? -1.289 1.801 15.562 1.00 98.25 185 LYS A N 1
ATOM 1438 C CA . LYS A 1 185 ? -0.352 1.095 14.680 1.00 98.25 185 LYS A CA 1
ATOM 1439 C C . LYS A 1 185 ? -1.081 0.137 13.733 1.00 98.25 185 LYS A C 1
ATOM 1441 O O . LYS A 1 185 ? -1.783 -0.774 14.179 1.00 98.25 185 LYS A O 1
ATOM 1446 N N . LEU A 1 186 ? -0.896 0.350 12.431 1.00 98.31 186 LEU A N 1
ATOM 1447 C CA . LEU A 1 186 ? -1.462 -0.451 11.342 1.00 98.31 186 LEU A CA 1
ATOM 1448 C C . LEU A 1 186 ? -0.446 -1.461 10.791 1.00 98.31 186 LEU A C 1
ATOM 1450 O O . LEU A 1 186 ? -0.830 -2.571 10.418 1.00 98.31 186 LEU A O 1
ATOM 1454 N N . GLY A 1 187 ? 0.836 -1.092 10.789 1.00 97.62 187 GLY A N 1
ATOM 1455 C CA . GLY A 1 187 ? 1.933 -1.935 10.323 1.00 97.62 187 GLY A CA 1
ATOM 1456 C C . GLY A 1 187 ? 3.264 -1.187 10.255 1.00 97.62 187 GLY A C 1
ATOM 1457 O O . GLY A 1 187 ? 3.536 -0.343 11.117 1.00 97.62 187 GLY A O 1
ATOM 1458 N N . SER A 1 188 ? 4.076 -1.510 9.255 1.00 97.50 188 SER A N 1
ATOM 1459 C CA . SER A 1 188 ? 5.448 -1.027 9.052 1.00 97.50 188 SER A CA 1
ATOM 1460 C C . SER A 1 188 ? 5.721 -0.767 7.574 1.00 97.50 188 SER A C 1
ATOM 1462 O O . SER A 1 188 ? 5.003 -1.255 6.700 1.00 97.50 188 SER A O 1
ATOM 1464 N N . PHE A 1 189 ? 6.764 0.006 7.294 1.00 95.94 189 PHE A N 1
ATOM 1465 C CA . PHE A 1 189 ? 7.336 0.088 5.959 1.00 95.94 189 PHE A CA 1
ATOM 1466 C C . PHE A 1 189 ? 8.858 -0.046 6.003 1.00 95.94 189 PHE A C 1
ATOM 1468 O O . PHE A 1 189 ? 9.490 0.319 6.993 1.00 95.94 189 PHE A O 1
ATOM 1475 N N . SER A 1 190 ? 9.429 -0.542 4.909 1.00 94.69 190 SER A N 1
ATOM 1476 C CA . SER A 1 190 ? 10.865 -0.602 4.651 1.00 94.69 190 SER A CA 1
ATOM 1477 C C . SER A 1 190 ? 11.117 -0.452 3.156 1.00 94.69 190 SER A C 1
ATOM 1479 O O . SER A 1 190 ? 10.663 -1.263 2.342 1.00 94.69 190 SER A O 1
ATOM 1481 N N . TRP A 1 191 ? 11.899 0.556 2.781 1.00 90.81 191 TRP A N 1
ATOM 1482 C CA . TRP A 1 191 ? 12.323 0.761 1.396 1.00 90.81 191 TRP A CA 1
ATOM 1483 C C . TRP A 1 191 ? 13.284 -0.331 0.915 1.00 90.81 191 TRP A C 1
ATOM 1485 O O . TRP A 1 191 ? 13.314 -0.635 -0.276 1.00 90.81 191 TRP A O 1
ATOM 1495 N N . ARG A 1 192 ? 14.018 -0.974 1.836 1.00 90.94 192 ARG A N 1
ATOM 1496 C CA . ARG A 1 192 ? 14.892 -2.130 1.549 1.00 90.94 192 ARG A CA 1
ATOM 1497 C C . ARG A 1 192 ? 14.104 -3.439 1.425 1.00 90.94 192 ARG A C 1
ATOM 1499 O O . ARG A 1 192 ? 14.582 -4.407 0.832 1.00 90.94 192 ARG A O 1
ATOM 1506 N N . GLY A 1 193 ? 12.872 -3.438 1.916 1.00 92.50 193 GLY A N 1
ATOM 1507 C CA . GLY A 1 193 ? 11.988 -4.588 1.946 1.00 92.50 193 GLY A CA 1
ATOM 1508 C C . GLY A 1 193 ? 11.925 -5.272 3.303 1.00 92.50 193 GLY A C 1
ATOM 1509 O O . GLY A 1 193 ? 12.674 -4.952 4.225 1.00 92.50 193 GLY A O 1
ATOM 1510 N N . GLU A 1 194 ? 10.986 -6.202 3.411 1.00 93.44 194 GLU A N 1
ATOM 1511 C CA . GLU A 1 194 ? 10.691 -6.966 4.622 1.00 93.44 194 GLU A CA 1
ATOM 1512 C C . GLU A 1 194 ? 10.247 -8.387 4.236 1.00 93.44 194 GLU A C 1
ATOM 1514 O O . GLU A 1 194 ? 9.697 -8.624 3.151 1.00 93.44 194 GLU A O 1
ATOM 1519 N N . GLN A 1 195 ? 10.500 -9.358 5.116 1.00 92.56 195 GLN A N 1
ATOM 1520 C CA . GLN A 1 195 ? 10.075 -10.738 4.907 1.00 92.56 195 GLN A CA 1
ATOM 1521 C C . GLN A 1 195 ? 8.608 -10.916 5.317 1.00 92.56 195 GLN A C 1
ATOM 1523 O O . GLN A 1 195 ? 8.228 -10.702 6.466 1.00 92.56 195 GLN A O 1
ATOM 1528 N N . CYS A 1 196 ? 7.769 -11.382 4.392 1.00 91.94 196 CYS A N 1
ATOM 1529 C CA . CYS A 1 196 ? 6.399 -11.760 4.711 1.00 91.94 196 CYS A CA 1
ATOM 1530 C C . CYS A 1 196 ? 6.357 -13.036 5.571 1.00 91.94 196 CYS A C 1
ATOM 1532 O O . CYS A 1 196 ? 7.209 -13.911 5.454 1.00 91.94 196 CYS A O 1
ATOM 1534 N N . SER A 1 197 ? 5.282 -13.222 6.345 1.00 88.69 197 SER A N 1
ATOM 1535 C CA . SER A 1 197 ? 4.967 -14.465 7.070 1.00 88.69 197 SER A CA 1
ATOM 1536 C C . SER A 1 197 ? 4.984 -15.749 6.218 1.00 88.69 197 SER A C 1
ATOM 1538 O O . SER A 1 197 ? 5.158 -16.838 6.758 1.00 88.69 197 SER A O 1
ATOM 1540 N N . CYS A 1 198 ? 4.815 -15.650 4.894 1.00 85.56 198 CYS A N 1
ATOM 1541 C CA . CYS A 1 198 ? 4.950 -16.795 3.986 1.00 85.56 198 CYS A CA 1
ATOM 1542 C C . CYS A 1 198 ? 6.412 -17.108 3.610 1.00 85.56 198 CYS A C 1
ATOM 1544 O O . CYS A 1 198 ? 6.660 -18.058 2.882 1.00 85.56 198 CYS A O 1
ATOM 1546 N N . GLY A 1 199 ? 7.378 -16.307 4.062 1.00 85.62 199 GLY A N 1
ATOM 1547 C CA . GLY A 1 199 ? 8.801 -16.413 3.741 1.00 85.62 199 GLY A CA 1
ATOM 1548 C C . GLY A 1 199 ? 9.258 -15.589 2.539 1.00 85.62 199 GLY A C 1
ATOM 1549 O O . GLY A 1 199 ? 10.462 -15.468 2.329 1.00 85.62 199 GLY A O 1
ATOM 1550 N N . ARG A 1 200 ? 8.344 -15.005 1.754 1.00 90.19 200 ARG A N 1
ATOM 1551 C CA . ARG A 1 200 ? 8.706 -14.189 0.586 1.00 90.19 200 ARG A CA 1
ATOM 1552 C C . ARG A 1 200 ? 9.295 -12.848 1.025 1.00 90.19 200 ARG A C 1
ATOM 1554 O O . ARG A 1 200 ? 8.670 -12.131 1.800 1.00 90.19 200 ARG A O 1
ATOM 1561 N N . TRP A 1 201 ? 10.457 -12.495 0.482 1.00 91.69 201 TRP A N 1
ATOM 1562 C CA . TRP A 1 201 ? 11.008 -11.145 0.590 1.00 91.69 201 TRP A CA 1
ATOM 1563 C C . TRP A 1 201 ? 10.251 -10.192 -0.342 1.00 91.69 201 TRP A C 1
ATOM 1565 O O . TRP A 1 201 ? 10.112 -10.482 -1.535 1.00 91.69 201 TRP A O 1
ATOM 1575 N N . VAL A 1 202 ? 9.739 -9.087 0.198 1.00 92.00 202 VAL A N 1
ATOM 1576 C CA . VAL A 1 202 ? 8.988 -8.069 -0.550 1.00 92.00 202 VAL A CA 1
ATOM 1577 C C . VAL A 1 202 ? 9.757 -6.754 -0.498 1.00 92.00 202 VAL A C 1
ATOM 1579 O O . VAL A 1 202 ? 10.040 -6.275 0.594 1.00 92.00 202 VAL A O 1
ATOM 1582 N N . THR A 1 203 ? 10.062 -6.158 -1.655 1.00 91.62 203 THR A N 1
ATOM 1583 C CA . THR A 1 203 ? 10.775 -4.871 -1.758 1.00 91.62 203 THR A CA 1
ATOM 1584 C C . THR A 1 203 ? 10.140 -3.968 -2.824 1.00 91.62 203 THR A C 1
ATOM 1586 O O . THR A 1 203 ? 9.924 -4.443 -3.941 1.00 91.62 203 THR A O 1
ATOM 1589 N N . PRO A 1 204 ? 9.903 -2.675 -2.522 1.00 92.50 204 PRO A N 1
ATOM 1590 C CA . PRO A 1 204 ? 9.801 -2.118 -1.168 1.00 92.50 204 PRO A CA 1
ATOM 1591 C C . PRO A 1 204 ? 8.607 -2.729 -0.415 1.00 92.50 204 PRO A C 1
ATOM 1593 O O . PRO A 1 204 ? 7.663 -3.236 -1.022 1.00 92.50 204 PRO A O 1
ATOM 1596 N N . ALA A 1 205 ? 8.651 -2.703 0.914 1.00 94.75 205 ALA A N 1
ATOM 1597 C CA . ALA A 1 205 ? 7.604 -3.255 1.763 1.00 94.75 205 ALA A CA 1
ATOM 1598 C C . ALA A 1 205 ? 6.793 -2.129 2.405 1.00 94.75 205 ALA A C 1
ATOM 1600 O O . ALA A 1 205 ? 7.313 -1.403 3.242 1.00 94.75 205 ALA A O 1
ATOM 1601 N N . PHE A 1 206 ? 5.509 -2.022 2.061 1.00 96.56 206 PHE A N 1
ATOM 1602 C CA . PHE A 1 206 ? 4.522 -1.242 2.813 1.00 96.56 206 PHE A CA 1
ATOM 1603 C C . PHE A 1 206 ? 3.492 -2.222 3.362 1.00 96.56 206 PHE A C 1
ATOM 1605 O O . PHE A 1 206 ? 2.585 -2.664 2.652 1.00 96.56 206 PHE A O 1
ATOM 1612 N N . GLN A 1 207 ? 3.697 -2.643 4.605 1.00 97.25 207 GLN A N 1
ATOM 1613 C CA . GLN A 1 207 ? 2.989 -3.753 5.218 1.00 97.25 207 GLN A CA 1
ATOM 1614 C C . GLN A 1 207 ? 1.882 -3.243 6.141 1.00 97.25 207 GLN A C 1
ATOM 1616 O O . GLN A 1 207 ? 2.132 -2.504 7.092 1.00 97.25 207 GLN A O 1
ATOM 1621 N N . ILE A 1 208 ? 0.651 -3.707 5.924 1.00 97.94 208 ILE A N 1
ATOM 1622 C CA . ILE A 1 208 ? -0.493 -3.450 6.806 1.00 97.94 208 ILE A CA 1
ATOM 1623 C C . ILE A 1 208 ? -1.025 -4.783 7.328 1.00 97.94 208 ILE A C 1
ATOM 1625 O O . ILE A 1 208 ? -1.350 -5.688 6.562 1.00 97.94 208 ILE A O 1
ATOM 1629 N N . HIS A 1 209 ? -1.128 -4.936 8.647 1.00 97.19 209 HIS A N 1
ATOM 1630 C CA . HIS A 1 209 ? -1.613 -6.183 9.241 1.00 97.19 209 HIS A CA 1
ATOM 1631 C C . HIS A 1 209 ? -3.114 -6.376 9.023 1.00 97.19 209 HIS A C 1
ATOM 1633 O O . HIS A 1 209 ? -3.912 -5.497 9.360 1.00 97.19 209 HIS A O 1
ATOM 1639 N N . LYS A 1 210 ? -3.509 -7.578 8.574 1.00 95.81 210 LYS A N 1
ATOM 1640 C CA . LYS A 1 210 ? -4.921 -7.944 8.364 1.00 95.81 210 LYS A CA 1
ATOM 1641 C C . LYS A 1 210 ? -5.746 -7.788 9.649 1.00 95.81 210 LYS A C 1
ATOM 1643 O O . LYS A 1 210 ? -6.895 -7.384 9.601 1.00 95.81 210 LYS A O 1
ATOM 1648 N N . SER A 1 211 ? -5.146 -8.012 10.821 1.00 96.19 211 SER A N 1
ATOM 1649 C CA . SER A 1 211 ? -5.821 -7.878 12.124 1.00 96.19 211 SER A CA 1
ATOM 1650 C C . SER A 1 211 ? -6.192 -6.439 12.514 1.00 96.19 211 SER A C 1
ATOM 1652 O O . SER A 1 211 ? -7.012 -6.247 13.420 1.00 96.19 211 SER A O 1
ATOM 1654 N N . ARG A 1 212 ? -5.591 -5.431 11.863 1.00 97.56 212 ARG A N 1
ATOM 1655 C CA . ARG A 1 212 ? -5.761 -3.998 12.164 1.00 97.56 212 ARG A CA 1
ATOM 1656 C C . ARG A 1 212 ? -6.729 -3.288 11.214 1.00 97.56 212 ARG A C 1
ATOM 1658 O O . ARG A 1 212 ? -7.061 -2.124 11.464 1.00 97.56 212 ARG A O 1
ATOM 1665 N N . VAL A 1 213 ? -7.194 -3.968 10.166 1.00 97.38 213 VAL A N 1
ATOM 1666 C CA . VAL A 1 213 ? -8.074 -3.400 9.142 1.00 97.38 213 VAL A CA 1
ATOM 1667 C C . VAL A 1 213 ? -9.247 -4.320 8.824 1.00 97.38 213 VAL A C 1
ATOM 1669 O O . VAL A 1 213 ? -9.105 -5.536 8.847 1.00 97.38 213 VAL A O 1
ATOM 1672 N N . ASP A 1 214 ? -10.389 -3.726 8.496 1.00 96.00 214 ASP A N 1
ATOM 1673 C CA . ASP A 1 214 ? -11.581 -4.442 8.047 1.00 96.00 214 ASP A CA 1
ATOM 1674 C C . ASP A 1 214 ? -11.747 -4.266 6.532 1.00 96.00 214 ASP A C 1
ATOM 1676 O O . ASP A 1 214 ? -11.644 -3.144 6.024 1.00 96.00 214 ASP A O 1
ATOM 1680 N N . GLU A 1 215 ? -12.027 -5.362 5.823 1.00 93.94 215 GLU A N 1
ATOM 1681 C CA . GLU A 1 215 ? -12.436 -5.346 4.414 1.00 93.94 215 GLU A CA 1
ATOM 1682 C C . GLU A 1 215 ? -13.924 -4.990 4.320 1.00 93.94 215 GLU A C 1
ATOM 1684 O O . GLU A 1 215 ? -14.772 -5.642 4.929 1.00 93.94 215 GLU A O 1
ATOM 1689 N N . VAL A 1 216 ? -14.255 -3.959 3.546 1.00 90.69 216 VAL A N 1
ATOM 1690 C CA . VAL A 1 216 ? -15.631 -3.538 3.283 1.00 90.69 216 VAL A CA 1
ATOM 1691 C C . VAL A 1 216 ? -15.865 -3.562 1.783 1.00 90.69 216 VAL A C 1
ATOM 1693 O O . VAL A 1 216 ? -15.189 -2.867 1.024 1.00 90.69 216 VAL A O 1
ATOM 1696 N N . ARG A 1 217 ? -16.852 -4.348 1.355 1.00 86.62 217 ARG A N 1
ATOM 1697 C CA . ARG A 1 217 ? -17.315 -4.357 -0.030 1.00 86.62 217 ARG A CA 1
ATOM 1698 C C . ARG A 1 217 ? -18.423 -3.334 -0.175 1.00 86.62 217 ARG A C 1
ATOM 1700 O O . ARG A 1 217 ? -19.450 -3.433 0.494 1.00 86.62 217 ARG A O 1
ATOM 1707 N N . THR A 1 218 ? -18.198 -2.347 -1.027 1.00 69.06 218 THR A N 1
ATOM 1708 C CA . THR A 1 218 ? -19.256 -1.429 -1.434 1.00 69.06 218 THR A CA 1
ATOM 1709 C C . THR A 1 218 ? -20.126 -2.202 -2.423 1.00 69.06 218 THR A C 1
ATOM 1711 O O . THR A 1 218 ? -19.635 -2.655 -3.454 1.00 69.06 218 THR A O 1
ATOM 1714 N N . LEU A 1 219 ? -21.373 -2.486 -2.050 1.00 59.53 219 LEU A N 1
ATOM 1715 C CA . LEU A 1 219 ? -22.366 -2.998 -2.989 1.00 59.53 219 LEU A CA 1
ATOM 1716 C C . LEU A 1 219 ? -23.047 -1.789 -3.633 1.00 59.53 219 LEU A C 1
ATOM 1718 O O . LEU A 1 219 ? -23.361 -0.840 -2.907 1.00 59.53 219 LEU A O 1
ATOM 1722 N N . PRO A 1 220 ? -23.320 -1.808 -4.948 1.00 56.72 220 PRO A N 1
ATOM 1723 C CA . PRO A 1 220 ? -24.130 -0.771 -5.553 1.00 56.72 220 PRO A CA 1
ATOM 1724 C C . PRO A 1 220 ? -25.514 -0.779 -4.905 1.00 56.72 220 PRO A C 1
ATOM 1726 O O . PRO A 1 220 ? -26.239 -1.768 -4.979 1.00 56.72 220 PRO A O 1
ATOM 1729 N N . GLY A 1 221 ? -25.829 0.303 -4.188 1.00 49.94 221 GLY A N 1
ATOM 1730 C CA . GLY A 1 221 ? -27.032 0.418 -3.374 1.00 49.94 221 GLY A CA 1
ATOM 1731 C C . GLY A 1 221 ? -28.300 0.131 -4.172 1.00 49.94 221 GLY A C 1
ATOM 1732 O O . GLY A 1 221 ? -28.631 0.855 -5.107 1.00 49.94 221 GLY A O 1
ATOM 1733 N N . GLY A 1 222 ? -29.028 -0.910 -3.767 1.00 40.97 222 GLY A N 1
ATOM 1734 C CA . GLY A 1 222 ? -30.456 -1.004 -4.030 1.00 40.97 222 GLY A CA 1
ATOM 1735 C C . GLY A 1 222 ? -31.164 0.083 -3.226 1.00 40.97 222 GLY A C 1
ATOM 1736 O O . GLY A 1 222 ? -30.907 0.240 -2.031 1.00 40.97 222 GLY A O 1
ATOM 1737 N N . ASN A 1 223 ? -32.019 0.856 -3.892 1.00 37.47 223 ASN A N 1
ATOM 1738 C CA . ASN A 1 223 ? -32.835 1.898 -3.281 1.00 37.47 223 ASN A CA 1
ATOM 1739 C C . ASN A 1 223 ? -33.688 1.313 -2.146 1.00 37.47 223 ASN A C 1
ATOM 1741 O O . ASN A 1 223 ? -34.738 0.728 -2.400 1.00 37.47 223 ASN A O 1
ATOM 1745 N N . PHE A 1 224 ? -33.286 1.518 -0.894 1.00 40.50 224 PHE A N 1
ATOM 1746 C CA . PHE A 1 224 ? -34.219 1.417 0.221 1.00 40.50 224 PHE A CA 1
ATOM 1747 C C . PHE A 1 224 ? -35.003 2.725 0.278 1.00 40.50 224 PHE A C 1
ATOM 1749 O O . PHE A 1 224 ? -34.576 3.699 0.894 1.00 40.50 224 PHE A O 1
ATOM 1756 N N . GLN A 1 225 ? -36.143 2.752 -0.416 1.00 39.84 225 GLN A N 1
ATOM 1757 C CA . GLN A 1 225 ? -37.176 3.737 -0.125 1.00 39.84 225 GLN A CA 1
ATOM 1758 C C . GLN A 1 225 ? -37.663 3.467 1.298 1.00 39.84 225 GLN A C 1
ATOM 1760 O O . GLN A 1 225 ? -38.241 2.421 1.587 1.00 39.84 225 GLN A O 1
ATOM 1765 N N . THR A 1 226 ? -37.391 4.397 2.204 1.00 37.38 226 THR A N 1
ATOM 1766 C CA . THR A 1 226 ? -38.030 4.444 3.511 1.00 37.38 226 THR A CA 1
ATOM 1767 C C . THR A 1 226 ? -39.503 4.780 3.302 1.00 37.38 226 THR A C 1
ATOM 1769 O O . THR A 1 226 ? -39.873 5.936 3.105 1.00 37.38 226 THR A O 1
ATOM 1772 N N . ALA A 1 227 ? -40.356 3.756 3.336 1.00 40.22 227 ALA A N 1
ATOM 1773 C CA . ALA A 1 227 ? -41.780 3.943 3.555 1.00 40.22 227 ALA A CA 1
ATOM 1774 C C . ALA A 1 227 ? -41.957 4.528 4.965 1.00 40.22 227 ALA A C 1
ATOM 1776 O O . ALA A 1 227 ? -41.768 3.839 5.966 1.00 40.22 227 ALA A O 1
ATOM 1777 N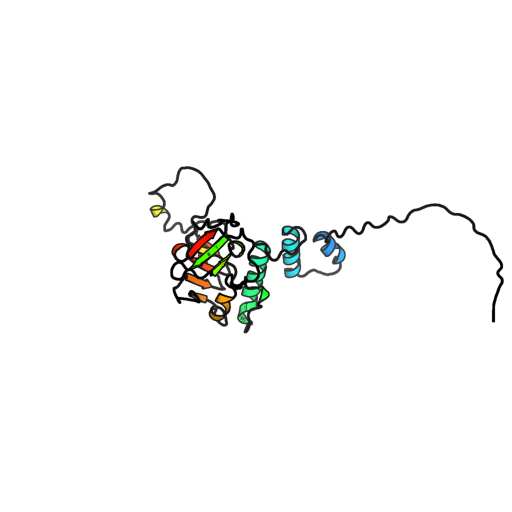 N . LYS A 1 228 ? -42.248 5.829 5.036 1.00 36.03 228 LYS A N 1
ATOM 1778 C CA . LYS A 1 228 ? -42.843 6.443 6.222 1.00 36.03 228 LYS A CA 1
ATOM 1779 C C . LYS A 1 228 ? -44.316 6.039 6.254 1.00 36.03 228 LYS A C 1
ATOM 1781 O O . LYS A 1 228 ? -45.021 6.243 5.267 1.00 36.03 228 LYS A O 1
ATOM 1786 N N . THR A 1 229 ? -44.753 5.479 7.372 1.00 41.44 229 THR A N 1
ATOM 1787 C CA . THR A 1 229 ? -46.151 5.500 7.817 1.00 41.44 229 THR A CA 1
ATOM 1788 C C . THR A 1 229 ? -46.183 6.306 9.101 1.00 41.44 229 THR A C 1
ATOM 1790 O O . THR A 1 229 ? -45.235 6.131 9.902 1.00 41.44 229 THR A O 1
#

Secondary structure (DSSP, 8-state):
---------------------------PPPHHHHHHHTTTS---HHHHHHHHHHHHTTSS--TT-HHHHHHHHHHHHHHGGG-SS--GGGSBPPTTSTT---TT-EEEEETTT--EEEEGGGB---PPP---GGGGGGSSSS--SS--------SEEEB--BGGGHHHHTT-SEEEEE-TTT--EEEEEETT-EE-TTS-EESSEEEEEGGGEEEEE------------

Sequence (229 aa):
RRPAPVPNRNCHSRHRQGRPRCRHGNTRPSAAAILGAAAVLAVNPGFQGQLKLYEAMGCAVDSSSAFYKRYRLQMLTERYPELQDLPREVFAVDPTNICQTPNTEVLYRCRKCRRALFRGSSILSHTEGSGPTAFAHKRITDSARLCGDGREKCTSYFTEPVQWMEPALLGVMEGQLLCPKCTSKLGSFSWRGEQCSCGRWVTPAFQIHKSRVDEVRTLPGGNFQTAKT

Nearest PDB structures (foldseek):
  6s05-assembly1_s  TM=7.233E-01  e=1.710E-08  Saccharomyces cerevisiae
  6m6r-assembly1_A  TM=3.698E-01  e=9.433E-02  Caenorhabditis elegans
  5f9h-assembly1_E  TM=3.671E-01  e=1.392E+00  Homo sapiens
  7tnx-assembly1_A  TM=3.807E-01  e=2.157E+00  Homo sapiens

Foldseek 3Di:
DDDDDDDDDDDDDDDDDDDPPPPPPVPQDALVRVCVVCVVPPDDPVVVVVNVLCVVVVVDDDLLDLSNLQVVLLVCLVVVVPDLDDPPSNAAEQPVPPDDDDLFWKWKAFPPPRRTGDTPSFFNDDDQDQAPPVCVVVVPPDDDDDDDDPPDPWQKTWGRHHPVCRVVPRPDQKDFDADPPPRHTQGMWGQCFDAINSRDTDHGGDIGGPVRIDIDTRDPDDDPDPDDD

Radius of gyration: 28.09 Å; Cα contacts (8 Å, |Δi|>4): 287; chains: 1; bounding box: 69×76×91 Å

Solvent-accessible surface area (backbone atoms only — not comparable to full-atom values): 14534 Å² total; per-residue (Å²): 137,87,87,84,84,86,83,87,85,79,90,78,90,78,82,85,77,82,73,79,78,77,78,77,64,90,66,64,71,46,52,67,56,53,49,60,76,37,67,90,52,88,74,52,71,68,58,53,52,51,35,54,53,29,46,76,52,71,47,39,92,53,84,77,37,66,67,50,49,51,51,56,47,43,60,41,52,76,50,46,95,72,44,92,67,78,69,70,88,68,36,42,76,45,65,74,56,86,84,79,76,67,57,70,51,41,36,32,18,36,64,88,76,62,50,60,59,43,47,57,82,40,51,52,87,77,75,78,31,82,43,67,70,92,57,47,81,74,58,72,82,68,87,87,82,81,83,93,72,95,78,68,93,49,65,51,48,36,36,62,55,34,50,85,48,47,84,68,47,66,90,51,64,60,47,69,38,54,38,94,87,72,65,48,77,35,38,36,35,22,53,86,30,48,72,43,84,34,39,28,78,37,66,53,24,38,38,37,34,50,92,40,40,42,85,42,74,42,67,72,79,74,84,77,75,80,80,82,128

pLDDT: mean 75.07, std 21.81, range [29.03, 98.31]

Organism: NCBI:txid224669